Protein AF-A0A936IJ13-F1 (afdb_monomer_lite)

Sequence (288 aa):
MKRAMVALVVVLTLTLYAGAQSSPPPAPPTPAPPPGPTRAAQPPTAVQPSQGGNVSVQPISITPTAPGRPQPAGDDGQLKGEAKLRWILQRLQLTPEQSTQADALIVVYNAELDEAKANQADFLRRVQDKLAEIKAAQQDGNQEKVKQLQAEMQQMTPQVAAENNFFNSLEQTLTADQRAKLPRLREQVLRANDLTVRPAHVLAIVHKLRPTADQLRKLEDVLDTYRKNWLADRPRDASAIEERVEGLVRSVRELLNPEQAAEFDKQIEAVRLDPPAPTPVTGGSDGH

Radius of gyration: 30.33 Å; chains: 1; bounding box: 67×65×95 Å

Foldseek 3Di:
DVVVVVVVVVVVVVVVVVPPDDDDDDDDDDDDDDDDDDDDDDDDDDDDDDDDDDDPDDDDPDDDDDPDDDDDDDDFQFQAQPRLLVQLVVLLPDDPVLVVVLVVLSVVLVVLVVVCVVVVVVLVVVLVVLVVVLVVCVVVVNVVSNVVSVVVNVCSPSRNVSVVVSVVSSCVVHDPVSNVLNVLSVVVSRDRPCPLDDLVLLVVLLVVLVDDPVLVVQLVVLVVVLVVVCVVPVDDHPVVNSVSSVVSLVSSLVSDDPVSSVSSVVSVSVSVSPPPDDDPPPPPPPDD

Secondary structure (DSSP, 8-state):
-HHHHHHHHHHHHHHTTTT-S-PPPPPPPPPPPPPPP-----------------------------S-PPPPPPS-----HHHHHHHHHHHTT--HHHHHHHHHHHHHHHHHHHHHHHTHHHHHHHHHHHHHHHHHHHHTT-HHHHHHHHHHHHHTSHHHHHHHHHHHHHHTTS-HHHHHHHHHHHHHTTSTT--SS-HHHHHHHHHHT---HHHHHHHHHHHHHHHHHHHHH---SHHHHHHHHHHHHHHHHHHS-HHHHHHHHHHHHHHHHSPPPPPP--------

Structure (mmCIF, N/CA/C/O backbone):
data_AF-A0A936IJ13-F1
#
_entry.id   AF-A0A936IJ13-F1
#
loop_
_atom_site.group_PDB
_atom_site.id
_atom_site.type_symbol
_atom_site.label_atom_id
_atom_site.label_alt_id
_atom_site.label_comp_id
_atom_site.label_asym_id
_atom_site.label_entity_id
_atom_site.label_seq_id
_atom_site.pdbx_PDB_ins_code
_atom_site.Cartn_x
_atom_site.Cartn_y
_atom_site.Cartn_z
_atom_site.occupancy
_atom_site.B_iso_or_equiv
_atom_site.auth_seq_id
_atom_site.auth_comp_id
_atom_site.auth_asym_id
_atom_site.auth_atom_id
_atom_site.pdbx_PDB_model_num
ATOM 1 N N . MET A 1 1 ? 7.134 13.949 -33.376 1.00 42.59 1 MET A N 1
ATOM 2 C CA . MET A 1 1 ? 7.670 12.587 -33.620 1.00 42.59 1 MET A CA 1
ATOM 3 C C . MET A 1 1 ? 7.953 11.779 -32.343 1.00 42.59 1 MET A C 1
ATOM 5 O O . MET A 1 1 ? 7.710 10.585 -32.355 1.00 42.59 1 MET A O 1
ATOM 9 N N . LYS A 1 2 ? 8.352 12.389 -31.212 1.00 40.91 2 LYS A N 1
ATOM 10 C CA . LYS A 1 2 ? 8.653 11.682 -29.940 1.00 40.91 2 LYS A CA 1
ATOM 11 C C . LYS A 1 2 ? 7.470 10.951 -29.262 1.00 40.91 2 LYS A C 1
ATOM 13 O O . LYS A 1 2 ? 7.693 9.990 -28.542 1.00 40.91 2 LYS A O 1
ATOM 18 N N . ARG A 1 3 ? 6.214 11.349 -29.514 1.00 33.62 3 ARG A N 1
ATOM 19 C CA . ARG A 1 3 ? 5.018 10.690 -28.937 1.00 33.62 3 ARG A CA 1
ATOM 20 C C . ARG A 1 3 ? 4.578 9.415 -29.672 1.00 33.62 3 ARG A C 1
ATOM 22 O O . ARG A 1 3 ? 3.931 8.573 -29.069 1.00 33.62 3 ARG A O 1
ATOM 29 N N . ALA A 1 4 ? 4.969 9.244 -30.936 1.00 34.78 4 ALA A N 1
ATOM 30 C CA . ALA A 1 4 ? 4.620 8.054 -31.718 1.00 34.78 4 ALA A CA 1
ATOM 31 C C . ALA A 1 4 ? 5.487 6.833 -31.355 1.00 34.78 4 ALA A C 1
ATOM 33 O O . ALA A 1 4 ? 5.061 5.697 -31.520 1.00 34.78 4 ALA A O 1
ATOM 34 N N . MET A 1 5 ? 6.690 7.061 -30.817 1.00 39.00 5 MET A N 1
ATOM 35 C CA . MET A 1 5 ? 7.659 5.996 -30.543 1.00 39.00 5 MET A CA 1
ATOM 36 C C . MET A 1 5 ? 7.443 5.325 -29.174 1.00 39.00 5 MET A C 1
ATOM 38 O O . MET A 1 5 ? 7.664 4.128 -29.039 1.00 39.00 5 MET A O 1
ATOM 42 N N . VAL A 1 6 ? 6.922 6.063 -28.183 1.00 40.78 6 VAL A N 1
ATOM 43 C CA . VAL A 1 6 ? 6.547 5.517 -26.861 1.00 40.78 6 VAL A CA 1
ATOM 44 C C . VAL A 1 6 ? 5.321 4.601 -26.963 1.00 40.78 6 VAL A C 1
ATOM 46 O O . VAL A 1 6 ? 5.283 3.554 -26.325 1.00 40.78 6 VAL A O 1
ATOM 49 N N . ALA A 1 7 ? 4.360 4.938 -27.832 1.00 35.81 7 ALA A N 1
ATOM 50 C CA . ALA A 1 7 ? 3.214 4.075 -28.120 1.00 35.81 7 ALA A CA 1
ATOM 51 C C . ALA A 1 7 ? 3.639 2.748 -28.776 1.00 35.81 7 ALA A C 1
ATOM 53 O O . ALA A 1 7 ? 3.070 1.705 -28.473 1.00 35.81 7 ALA A O 1
ATOM 54 N N . LEU A 1 8 ? 4.681 2.761 -29.615 1.00 32.78 8 LEU A N 1
ATOM 55 C CA . LEU A 1 8 ? 5.165 1.561 -30.299 1.00 32.78 8 LEU A CA 1
ATOM 56 C C . LEU A 1 8 ? 5.817 0.555 -29.333 1.00 32.78 8 LEU A C 1
ATOM 58 O O . LEU A 1 8 ? 5.631 -0.645 -29.495 1.00 32.78 8 LEU A O 1
ATOM 62 N N . VAL A 1 9 ? 6.539 1.026 -28.309 1.00 45.78 9 VAL A N 1
ATOM 63 C CA . VAL A 1 9 ? 7.223 0.149 -27.337 1.00 45.78 9 VAL A CA 1
ATOM 64 C C . VAL A 1 9 ? 6.233 -0.501 -26.368 1.00 45.78 9 VAL A C 1
ATOM 66 O O . VAL A 1 9 ? 6.376 -1.684 -26.083 1.00 45.78 9 VAL A O 1
ATOM 69 N N . VAL A 1 10 ? 5.197 0.225 -25.928 1.00 42.38 10 VAL A N 1
ATOM 70 C CA . VAL A 1 10 ? 4.133 -0.319 -25.059 1.00 42.38 10 VAL A CA 1
ATOM 71 C C . VAL A 1 10 ? 3.239 -1.314 -25.812 1.00 42.38 10 VAL A C 1
ATOM 73 O O . VAL A 1 10 ? 2.843 -2.336 -25.258 1.00 42.38 10 VAL A O 1
ATOM 76 N N . VAL A 1 11 ? 2.961 -1.068 -27.097 1.00 41.53 11 VAL A N 1
ATOM 77 C CA . VAL A 1 11 ? 2.205 -2.012 -27.939 1.00 41.53 11 VAL A CA 1
ATOM 78 C C . VAL A 1 11 ? 3.028 -3.271 -28.242 1.00 41.53 11 VAL A C 1
ATOM 80 O O . VAL A 1 11 ? 2.471 -4.369 -28.271 1.00 41.53 11 VAL A O 1
ATOM 83 N N . LEU A 1 12 ? 4.354 -3.167 -28.392 1.00 37.78 12 LEU A N 1
ATOM 84 C CA . LEU A 1 12 ? 5.206 -4.332 -28.659 1.00 37.78 12 LEU A CA 1
ATOM 85 C C . LEU A 1 12 ? 5.350 -5.254 -27.434 1.00 37.78 12 LEU A C 1
ATOM 87 O O . LEU A 1 12 ? 5.320 -6.473 -27.596 1.00 37.78 12 LEU A O 1
ATOM 91 N N . THR A 1 13 ? 5.424 -4.709 -26.212 1.00 42.03 13 THR A N 1
ATOM 92 C CA . THR A 1 13 ? 5.417 -5.519 -24.978 1.00 42.03 13 THR A CA 1
ATOM 93 C C . THR A 1 13 ? 4.058 -6.153 -24.684 1.00 42.03 13 THR A C 1
ATOM 95 O O . THR A 1 13 ? 4.032 -7.279 -24.193 1.00 42.03 13 THR A O 1
ATOM 98 N N . LEU A 1 14 ? 2.935 -5.515 -25.047 1.00 35.91 14 LEU A N 1
ATOM 99 C CA . LEU A 1 14 ? 1.610 -6.147 -24.938 1.00 35.91 14 LEU A CA 1
ATOM 100 C C . LEU A 1 14 ? 1.390 -7.262 -25.977 1.00 35.91 14 LEU A C 1
ATOM 102 O O . LEU A 1 14 ? 0.765 -8.274 -25.668 1.00 35.91 14 LEU A O 1
ATOM 106 N N . THR A 1 15 ? 1.928 -7.122 -27.192 1.00 40.53 15 THR A N 1
ATOM 107 C CA . THR A 1 15 ? 1.727 -8.124 -28.260 1.00 40.53 15 THR A CA 1
ATOM 108 C C . THR A 1 15 ? 2.520 -9.413 -28.000 1.00 40.53 15 THR A C 1
ATOM 110 O O . THR A 1 15 ? 2.069 -10.501 -28.351 1.00 40.53 15 THR A O 1
ATOM 113 N N . LEU A 1 16 ? 3.661 -9.327 -27.306 1.00 39.50 16 LEU A N 1
ATOM 114 C CA . LEU A 1 16 ? 4.457 -10.497 -26.905 1.00 39.50 16 LEU A CA 1
ATOM 115 C C . LEU A 1 16 ? 3.842 -11.295 -25.739 1.00 39.50 16 LEU A C 1
ATOM 117 O O . LEU A 1 16 ? 4.215 -12.449 -25.542 1.00 39.50 16 LEU A O 1
ATOM 121 N N . TYR A 1 17 ? 2.872 -10.734 -25.008 1.00 38.38 17 TYR A N 1
ATOM 122 C CA . TYR A 1 17 ? 2.163 -11.440 -23.932 1.00 38.38 17 TYR A CA 1
ATOM 123 C C . TYR A 1 17 ? 0.978 -12.286 -24.443 1.00 38.38 17 TYR A C 1
ATOM 125 O O . TYR A 1 17 ? 0.571 -13.242 -23.789 1.00 38.38 17 TYR A O 1
ATOM 133 N N . ALA A 1 18 ? 0.457 -12.001 -25.643 1.00 36.66 18 ALA A N 1
ATOM 134 C CA . ALA A 1 18 ? -0.653 -12.755 -26.238 1.00 36.66 18 ALA A CA 1
ATOM 135 C C . ALA A 1 18 ? -0.221 -14.057 -26.953 1.00 36.66 18 ALA A C 1
ATOM 137 O O . ALA A 1 18 ? -1.068 -14.869 -27.314 1.00 36.66 18 ALA A O 1
ATOM 138 N N . GLY A 1 19 ? 1.083 -14.285 -27.152 1.00 34.72 19 GLY A N 1
ATOM 139 C CA . GLY A 1 19 ? 1.604 -15.438 -27.902 1.00 34.72 19 GLY A CA 1
ATOM 140 C C . GLY A 1 19 ? 1.870 -16.712 -27.090 1.00 34.72 19 GLY A C 1
ATOM 141 O O . GLY A 1 19 ? 2.306 -17.703 -27.669 1.00 34.72 19 GLY A O 1
ATOM 142 N N . ALA A 1 20 ? 1.650 -16.710 -25.770 1.00 37.88 20 ALA A N 1
ATOM 143 C CA . ALA A 1 20 ? 2.098 -17.789 -24.877 1.00 37.88 20 ALA A CA 1
ATOM 144 C C . ALA A 1 20 ? 0.967 -18.533 -24.138 1.00 37.88 20 ALA A C 1
ATOM 146 O O . ALA A 1 20 ? 1.212 -19.131 -23.090 1.00 37.88 20 ALA A O 1
ATOM 147 N N . GLN A 1 21 ? -0.259 -18.543 -24.673 1.00 39.22 21 GLN A N 1
ATOM 148 C CA . GLN A 1 21 ? -1.316 -19.444 -24.198 1.00 39.22 21 GLN A CA 1
ATOM 149 C C . GLN A 1 21 ? -1.746 -20.426 -25.296 1.00 39.22 21 GLN A C 1
ATOM 151 O O . GLN A 1 21 ? -2.407 -20.066 -26.262 1.00 39.22 21 GLN A O 1
ATOM 156 N N . SER A 1 22 ? -1.344 -21.686 -25.090 1.00 43.16 22 SER A N 1
ATOM 157 C CA . SER A 1 22 ? -2.031 -22.918 -25.509 1.00 43.16 22 SER A CA 1
ATOM 158 C C . SER A 1 22 ? -2.551 -22.981 -26.951 1.00 43.16 22 SER A C 1
ATOM 160 O O . SER A 1 22 ? -3.719 -22.713 -27.219 1.00 43.16 22 SER A O 1
ATOM 162 N N . SER A 1 23 ? -1.712 -23.474 -27.866 1.00 39.72 23 SER A N 1
ATOM 163 C CA . SER A 1 23 ? -2.215 -24.114 -29.087 1.00 39.72 23 SER A CA 1
ATOM 164 C C . SER A 1 23 ? -2.875 -25.454 -28.716 1.00 39.72 23 SER A C 1
ATOM 166 O O . SER A 1 23 ? -2.196 -26.297 -28.125 1.00 39.72 23 SER A O 1
ATOM 168 N N . PRO A 1 24 ? -4.164 -25.687 -29.021 1.00 50.53 24 PRO A N 1
ATOM 169 C CA . PRO A 1 24 ? -4.740 -27.027 -28.952 1.00 50.53 24 PRO A CA 1
ATOM 170 C C . PRO A 1 24 ? -4.125 -27.926 -30.045 1.00 50.53 24 PRO A C 1
ATOM 172 O O . PRO A 1 24 ? -3.676 -27.416 -31.076 1.00 50.53 24 PRO A O 1
ATOM 175 N N . PRO A 1 25 ? -4.075 -29.257 -29.844 1.00 52.62 25 PRO A N 1
ATOM 176 C CA . PRO A 1 25 ? -3.523 -30.176 -30.836 1.00 52.62 25 PRO A CA 1
ATOM 177 C C . PRO A 1 25 ? -4.320 -30.127 -32.154 1.00 52.62 25 PRO A C 1
ATOM 179 O O . PRO A 1 25 ? -5.528 -29.871 -32.130 1.00 52.62 25 PRO A O 1
ATOM 182 N N . PRO A 1 26 ? -3.674 -30.381 -33.309 1.00 48.38 26 PRO A N 1
ATOM 183 C CA . PRO A 1 26 ? -4.341 -30.345 -34.604 1.00 48.38 26 PRO A CA 1
ATOM 184 C C . PRO A 1 26 ? -5.423 -31.429 -34.689 1.00 48.38 26 PRO A C 1
ATOM 186 O O . PRO A 1 26 ? -5.189 -32.593 -34.362 1.00 48.38 26 PRO A O 1
ATOM 189 N N . ALA A 1 27 ? -6.614 -31.035 -35.139 1.00 57.81 27 ALA A N 1
ATOM 190 C CA . ALA A 1 27 ? -7.716 -31.951 -35.407 1.00 57.81 27 ALA A CA 1
ATOM 191 C C . ALA A 1 27 ? -7.372 -32.904 -36.574 1.00 57.81 27 ALA A C 1
ATOM 193 O O . ALA A 1 27 ? -6.686 -32.493 -37.515 1.00 57.81 27 ALA A O 1
ATOM 194 N N . PRO A 1 28 ? -7.852 -34.163 -36.553 1.00 58.56 28 PRO A N 1
ATOM 195 C CA . PRO A 1 28 ? -7.680 -35.082 -37.673 1.00 58.56 28 PRO A CA 1
ATOM 196 C C . PRO A 1 28 ? -8.433 -34.587 -38.925 1.00 58.56 28 PRO A C 1
ATOM 198 O O . PRO A 1 28 ? -9.474 -33.933 -38.801 1.00 58.56 28 PRO A O 1
ATOM 201 N N . PRO A 1 29 ? -7.937 -34.898 -40.138 1.00 54.19 29 PRO A N 1
ATOM 202 C CA . PRO A 1 29 ? -8.534 -34.430 -41.383 1.00 54.19 29 PRO A CA 1
ATOM 203 C C . PRO A 1 29 ? -9.943 -35.003 -41.579 1.00 54.19 29 PRO A C 1
ATOM 205 O O . PRO A 1 29 ? -10.176 -36.205 -41.452 1.00 54.19 29 PRO A O 1
ATOM 208 N N . THR A 1 30 ? -10.887 -34.124 -41.904 1.00 57.78 30 THR A N 1
ATOM 209 C CA . THR A 1 30 ? -12.278 -34.468 -42.218 1.00 57.78 30 THR A CA 1
ATOM 210 C C . THR A 1 30 ? -12.361 -35.058 -43.638 1.00 57.78 30 THR A C 1
ATOM 212 O O . THR A 1 30 ? -11.695 -34.541 -44.539 1.00 57.78 30 THR A O 1
ATOM 215 N N . PRO A 1 31 ? -13.156 -36.119 -43.881 1.00 49.03 31 PRO A N 1
ATOM 216 C CA . PRO A 1 31 ? -13.319 -36.684 -45.216 1.00 49.03 31 PRO A CA 1
ATOM 217 C C . PRO A 1 31 ? -14.083 -35.736 -46.150 1.00 49.03 31 PRO A C 1
ATOM 219 O O . PRO A 1 31 ? -14.969 -34.996 -45.724 1.00 49.03 31 PRO A O 1
ATOM 222 N N . ALA A 1 32 ? -13.728 -35.783 -47.436 1.00 54.25 32 ALA A N 1
ATOM 223 C CA . ALA A 1 32 ? -14.302 -34.956 -48.493 1.00 54.25 32 ALA A CA 1
ATOM 224 C C . ALA A 1 32 ? -15.830 -35.145 -48.637 1.00 54.25 32 ALA A C 1
ATOM 226 O O . ALA A 1 32 ? -16.316 -36.276 -48.543 1.00 54.25 32 ALA A O 1
ATOM 227 N N . PRO A 1 33 ? -16.595 -34.071 -48.913 1.00 61.62 33 PRO A N 1
ATOM 228 C CA . PRO A 1 33 ? -18.024 -34.179 -49.181 1.00 61.62 33 PRO A CA 1
ATOM 229 C C . PRO A 1 33 ? -18.304 -34.797 -50.569 1.00 61.62 33 PRO A C 1
ATOM 231 O O . PRO A 1 33 ? -17.532 -34.582 -51.508 1.00 61.62 33 PRO A O 1
ATOM 234 N N . PRO A 1 34 ? -19.413 -35.547 -50.727 1.00 52.91 34 PRO A N 1
ATOM 235 C CA . PRO A 1 34 ? -19.818 -36.139 -52.001 1.00 52.91 34 PRO A CA 1
ATOM 236 C C . PRO A 1 34 ? -20.340 -35.080 -52.996 1.00 52.91 34 PRO A C 1
ATOM 238 O O . PRO A 1 34 ? -20.801 -34.014 -52.580 1.00 52.91 34 PRO A O 1
ATOM 241 N N . PRO A 1 35 ? -20.308 -35.359 -54.314 1.00 43.59 35 PRO A N 1
ATOM 242 C CA . PRO A 1 35 ? -20.720 -34.402 -55.334 1.00 43.59 35 PRO A CA 1
ATOM 243 C C . PRO A 1 35 ? -22.250 -34.289 -55.396 1.00 43.59 35 PRO A C 1
ATOM 245 O O . PRO A 1 35 ? -22.954 -35.273 -55.616 1.00 43.59 35 PRO A O 1
ATOM 248 N N . GLY A 1 36 ? -22.761 -33.069 -55.213 1.00 38.97 36 GLY A N 1
ATOM 249 C CA . GLY A 1 36 ? -24.157 -32.698 -55.464 1.00 38.97 36 GLY A CA 1
ATOM 250 C C . GLY A 1 36 ? -24.345 -32.072 -56.856 1.00 38.97 36 GLY A C 1
ATOM 251 O O . GLY A 1 36 ? -23.386 -31.542 -57.419 1.00 38.97 36 GLY A O 1
ATOM 252 N N . PRO A 1 37 ? -25.556 -32.149 -57.439 1.00 41.72 37 PRO A N 1
ATOM 253 C CA . PRO A 1 37 ? -25.752 -32.108 -58.881 1.00 41.72 37 PRO A CA 1
ATOM 254 C C . PRO A 1 37 ? -25.808 -30.702 -59.486 1.00 41.72 37 PRO A C 1
ATOM 256 O O . PRO A 1 37 ? -26.262 -29.724 -58.895 1.00 41.72 37 PRO A O 1
ATOM 259 N N . THR A 1 38 ? -25.387 -30.679 -60.745 1.00 46.25 38 THR A N 1
ATOM 260 C CA . THR A 1 38 ? -25.469 -29.625 -61.750 1.00 46.25 38 THR A CA 1
ATOM 261 C C . THR A 1 38 ? -26.847 -28.956 -61.805 1.00 46.25 38 THR A C 1
ATOM 263 O O . THR A 1 38 ? -27.859 -29.628 -62.002 1.00 46.25 38 THR A O 1
ATOM 266 N N . ARG A 1 39 ? -26.890 -27.617 -61.762 1.00 34.38 39 ARG A N 1
ATOM 267 C CA . ARG A 1 39 ? -28.019 -26.849 -62.306 1.00 34.38 39 ARG A CA 1
ATOM 268 C C . ARG A 1 39 ? -27.520 -25.767 -63.256 1.00 34.38 39 ARG A C 1
ATOM 270 O O . ARG A 1 39 ? -26.658 -24.962 -62.922 1.00 34.38 39 ARG A O 1
ATOM 277 N N . ALA A 1 40 ? -28.067 -25.829 -64.463 1.00 34.28 40 ALA A N 1
ATOM 278 C CA . ALA A 1 40 ? -27.733 -25.027 -65.622 1.00 34.28 40 ALA A CA 1
ATOM 279 C C . ALA A 1 40 ? -28.299 -23.592 -65.573 1.00 34.28 40 ALA A C 1
ATOM 281 O O . ALA A 1 40 ? -29.398 -23.371 -65.073 1.00 34.28 40 ALA A O 1
ATOM 282 N N . ALA A 1 41 ? -27.500 -22.684 -66.147 1.00 36.38 41 ALA A N 1
ATOM 283 C CA . ALA A 1 41 ? -27.799 -21.577 -67.069 1.00 36.38 41 ALA A CA 1
ATOM 284 C C . ALA A 1 41 ? -29.079 -20.732 -66.909 1.00 36.38 41 ALA A C 1
ATOM 286 O O . ALA A 1 41 ? -30.177 -21.263 -67.042 1.00 36.38 41 ALA A O 1
ATOM 287 N N . GLN A 1 42 ? -28.906 -19.396 -66.842 1.00 40.25 42 GLN A N 1
ATOM 288 C CA . GLN A 1 42 ? -29.372 -18.380 -67.828 1.00 40.25 42 GLN A CA 1
ATOM 289 C C . GLN A 1 42 ? -29.110 -16.921 -67.320 1.00 40.25 42 GLN A C 1
ATOM 291 O O . GLN A 1 42 ? -28.719 -16.782 -66.165 1.00 40.25 42 GLN A O 1
ATOM 296 N N . PRO A 1 43 ? -29.175 -15.844 -68.148 1.00 47.09 43 PRO A N 1
ATOM 297 C CA . PRO A 1 43 ? -28.016 -15.223 -68.813 1.00 47.09 43 PRO A CA 1
ATOM 298 C C . PRO A 1 43 ? -27.934 -13.680 -68.529 1.00 47.09 43 PRO A C 1
ATOM 300 O O . PRO A 1 43 ? -28.604 -13.207 -67.611 1.00 47.09 43 PRO A O 1
ATOM 303 N N . PRO A 1 44 ? -27.087 -12.875 -69.217 1.00 56.59 44 PRO A N 1
ATOM 304 C CA . PRO A 1 44 ? -26.609 -11.582 -68.716 1.00 56.59 44 PRO A CA 1
ATOM 305 C C . PRO A 1 44 ? -27.456 -10.396 -69.199 1.00 56.59 44 PRO A C 1
ATOM 307 O O . PRO A 1 44 ? -28.055 -10.450 -70.274 1.00 56.59 44 PRO A O 1
ATOM 310 N N . THR A 1 45 ? -27.449 -9.270 -68.478 1.00 36.41 45 THR A N 1
ATOM 311 C CA . THR A 1 45 ? -27.895 -7.991 -69.058 1.00 36.41 45 THR A CA 1
ATOM 312 C C . THR A 1 45 ? -27.159 -6.778 -68.478 1.00 36.41 45 THR A C 1
ATOM 314 O O . THR A 1 45 ? -27.177 -6.537 -67.277 1.00 36.41 45 THR A O 1
ATOM 317 N N . ALA A 1 46 ? -26.601 -6.020 -69.427 1.00 35.62 46 ALA A N 1
ATOM 318 C CA . ALA A 1 46 ? -26.342 -4.581 -69.480 1.00 35.62 46 ALA A CA 1
ATOM 319 C C . ALA A 1 46 ? -25.182 -3.939 -68.695 1.00 35.62 46 ALA A C 1
ATOM 321 O O . ALA A 1 46 ? -24.953 -4.129 -67.508 1.00 35.62 46 ALA A O 1
ATOM 322 N N . VAL A 1 47 ? -24.489 -3.102 -69.465 1.00 36.97 47 VAL A N 1
ATOM 323 C CA . VAL A 1 47 ? -23.300 -2.300 -69.197 1.00 36.97 47 VAL A CA 1
ATOM 324 C C . VAL A 1 47 ? -23.704 -0.814 -69.190 1.00 36.97 47 VAL A C 1
ATOM 326 O O . VAL A 1 47 ? -24.553 -0.428 -69.989 1.00 36.97 47 VAL A O 1
ATOM 329 N N . GLN A 1 48 ? -22.977 -0.018 -68.383 1.00 32.09 48 GLN A N 1
ATOM 330 C CA . GLN A 1 48 ? -22.759 1.453 -68.422 1.00 32.09 48 GLN A CA 1
ATOM 331 C C . GLN A 1 48 ? -23.840 2.416 -67.874 1.00 32.09 48 GLN A C 1
ATOM 333 O O . GLN A 1 48 ? -25.011 2.056 -67.845 1.00 32.09 48 GLN A O 1
ATOM 338 N N . PRO A 1 49 ? -23.500 3.701 -67.568 1.00 44.12 49 PRO A N 1
ATOM 339 C CA . PRO A 1 49 ? -22.196 4.332 -67.269 1.00 44.12 49 PRO A CA 1
ATOM 340 C C . PRO A 1 49 ? -22.208 5.274 -66.027 1.00 44.12 49 PRO A C 1
ATOM 342 O O . PRO A 1 49 ? -23.228 5.538 -65.401 1.00 44.12 49 PRO A O 1
ATOM 345 N N . SER A 1 50 ? -21.026 5.809 -65.716 1.00 43.31 50 SER A N 1
ATOM 346 C CA . SER A 1 50 ? -20.673 6.811 -64.699 1.00 43.31 50 SER A CA 1
ATOM 347 C C . SER A 1 50 ? -21.410 8.160 -64.797 1.00 43.31 50 SER A C 1
ATOM 349 O O . SER A 1 50 ? -21.582 8.679 -65.896 1.00 43.31 50 SER A O 1
ATOM 351 N N . GLN A 1 51 ? -21.715 8.769 -63.643 1.00 34.16 51 GLN A N 1
ATOM 352 C CA . GLN A 1 51 ? -21.892 10.210 -63.339 1.00 34.16 51 GLN A CA 1
ATOM 353 C C . GLN A 1 51 ? -22.251 10.280 -61.840 1.00 34.16 51 GLN A C 1
ATOM 355 O O . GLN A 1 51 ? -22.930 9.391 -61.348 1.00 34.16 51 GLN A O 1
ATOM 360 N N . GLY A 1 52 ? -21.843 11.209 -60.987 1.00 29.42 52 GLY A N 1
ATOM 361 C CA . GLY A 1 52 ? -21.342 12.575 -61.078 1.00 29.42 52 GLY A CA 1
ATOM 362 C C . GLY A 1 52 ? -21.709 13.199 -59.715 1.00 29.42 52 GLY A C 1
ATOM 363 O O . GLY A 1 52 ? -22.659 12.754 -59.076 1.00 29.42 52 GLY A O 1
ATOM 364 N N . GLY A 1 53 ? -20.898 14.123 -59.206 1.00 33.56 53 GLY A N 1
ATOM 365 C CA . GLY A 1 53 ? -20.835 14.476 -57.784 1.00 33.56 53 GLY A CA 1
ATOM 366 C C . GLY A 1 53 ? -22.125 14.957 -57.107 1.00 33.56 53 GLY A C 1
ATOM 367 O O . GLY A 1 53 ? -22.966 15.614 -57.710 1.00 33.56 53 GLY A O 1
ATOM 368 N N . ASN A 1 54 ? -22.188 14.743 -55.791 1.00 34.59 54 ASN A N 1
ATOM 369 C CA . ASN A 1 54 ? -22.707 15.768 -54.891 1.00 34.59 54 ASN A CA 1
ATOM 370 C C . ASN A 1 54 ? -22.021 15.662 -53.520 1.00 34.59 54 ASN A C 1
ATOM 372 O O . ASN A 1 54 ? -22.211 14.699 -52.779 1.00 34.59 54 ASN A O 1
ATOM 376 N N . VAL A 1 55 ? -21.169 16.641 -53.217 1.00 34.44 55 VAL A N 1
ATOM 377 C CA . VAL A 1 55 ? -20.512 16.811 -51.919 1.00 34.44 55 VAL A CA 1
ATOM 378 C C . VAL A 1 55 ? -21.429 17.691 -51.076 1.00 34.44 55 VAL A C 1
ATOM 380 O O . VAL A 1 55 ? -21.461 18.905 -51.258 1.00 34.44 55 VAL A O 1
ATOM 383 N N . SER A 1 56 ? -22.178 17.100 -50.147 1.00 35.62 56 SER A N 1
ATOM 384 C CA . SER A 1 56 ? -22.829 17.871 -49.085 1.00 35.62 56 SER A CA 1
ATOM 385 C C . SER A 1 56 ? -21.799 18.191 -48.004 1.00 35.62 56 SER A C 1
ATOM 387 O O . SER A 1 56 ? -21.493 17.371 -47.141 1.00 35.62 56 SER A O 1
ATOM 389 N N . VAL A 1 57 ? -21.252 19.403 -48.075 1.00 35.50 57 VAL A N 1
ATOM 390 C CA . VAL A 1 57 ? -20.473 20.027 -47.004 1.00 35.50 57 VAL A CA 1
ATOM 391 C C . VAL A 1 57 ? -21.441 20.384 -45.873 1.00 35.50 57 VAL A C 1
ATOM 393 O O . VAL A 1 57 ? -22.272 21.275 -46.032 1.00 35.50 57 VAL A O 1
ATOM 396 N N . GLN A 1 58 ? -21.358 19.685 -44.738 1.00 32.69 58 GLN A N 1
ATOM 397 C CA . GLN A 1 58 ? -21.975 20.152 -43.494 1.00 32.69 58 GLN A CA 1
ATOM 398 C C . GLN A 1 58 ? -21.024 21.138 -42.792 1.00 32.69 58 GLN A C 1
ATOM 400 O O . GLN A 1 58 ? -19.815 20.891 -42.758 1.00 32.69 58 GLN A O 1
ATOM 405 N N . PRO A 1 59 ? -21.532 22.261 -42.255 1.00 35.16 59 PRO A N 1
ATOM 406 C CA . PRO A 1 59 ? -20.709 23.294 -41.642 1.00 35.16 59 PRO A CA 1
ATOM 407 C C . PRO A 1 59 ? -20.064 22.806 -40.337 1.00 35.16 59 PRO A C 1
ATOM 409 O O . PRO A 1 59 ? -20.727 22.339 -39.414 1.00 35.16 59 PRO A O 1
ATOM 412 N N . ILE A 1 60 ? -18.745 22.960 -40.269 1.00 32.50 60 ILE A N 1
ATOM 413 C CA . ILE A 1 60 ? -17.920 22.833 -39.066 1.00 32.50 60 ILE A CA 1
ATOM 414 C C . ILE A 1 60 ? -18.286 23.963 -38.098 1.00 32.50 60 ILE A C 1
ATOM 416 O O . ILE A 1 60 ? -17.855 25.104 -38.263 1.00 32.50 60 ILE A O 1
ATOM 420 N N . SER A 1 61 ? -19.065 23.643 -37.067 1.00 28.31 61 SER A N 1
ATOM 421 C CA . SER A 1 61 ? -19.194 24.490 -35.882 1.00 28.31 61 SER A CA 1
ATOM 422 C C . SER A 1 61 ? -17.886 24.441 -35.092 1.00 28.31 61 SER A C 1
ATOM 424 O O . SER A 1 61 ? -17.652 23.550 -34.280 1.00 28.31 61 SER A O 1
ATOM 426 N N . ILE A 1 62 ? -17.010 25.407 -35.355 1.00 32.88 62 ILE A N 1
ATOM 427 C CA . ILE A 1 62 ? -15.866 25.751 -34.509 1.00 32.88 62 ILE A CA 1
ATOM 428 C C . ILE A 1 62 ? -16.379 26.493 -33.271 1.00 32.88 62 ILE A C 1
ATOM 430 O O . ILE A 1 62 ? -16.529 27.711 -33.275 1.00 32.88 62 ILE A O 1
ATOM 434 N N . THR A 1 63 ? -16.654 25.760 -32.195 1.00 29.91 63 THR A N 1
ATOM 435 C CA . THR A 1 63 ? -16.720 26.354 -30.853 1.00 29.91 63 THR A CA 1
ATOM 436 C C . THR A 1 63 ? -15.304 26.505 -30.284 1.00 29.91 63 THR A C 1
ATOM 438 O O . THR A 1 63 ? -14.531 25.545 -30.338 1.00 29.91 63 THR A O 1
ATOM 441 N N . PRO A 1 64 ? -14.940 27.682 -29.742 1.00 33.16 64 PRO A N 1
ATOM 442 C CA . PRO A 1 64 ? -13.603 27.956 -29.231 1.00 33.16 64 PRO A CA 1
ATOM 443 C C . PRO A 1 64 ? -13.288 27.117 -27.986 1.00 33.16 64 PRO A C 1
ATOM 445 O O . PRO A 1 64 ? -14.048 27.072 -27.020 1.00 33.16 64 PRO A O 1
ATOM 448 N N . THR A 1 65 ? -12.134 26.455 -28.033 1.00 29.84 65 THR A N 1
ATOM 449 C CA . THR A 1 65 ? -11.539 25.642 -26.971 1.00 29.84 65 THR A CA 1
ATOM 450 C C . THR A 1 65 ? -11.319 26.470 -25.702 1.00 29.84 65 THR A C 1
ATOM 452 O O . THR A 1 65 ? -10.466 27.355 -25.670 1.00 29.84 65 THR A O 1
ATOM 455 N N . ALA A 1 66 ? -12.062 26.157 -24.640 1.00 30.52 66 ALA A N 1
ATOM 456 C CA . ALA A 1 66 ? -11.773 26.623 -23.287 1.00 30.52 66 ALA A CA 1
ATOM 457 C C . ALA A 1 66 ? -10.493 25.945 -22.741 1.00 30.52 66 ALA A C 1
ATOM 459 O O . ALA A 1 66 ? -10.231 24.782 -23.068 1.00 30.52 66 ALA A O 1
ATOM 460 N N . PRO A 1 67 ? -9.682 26.637 -21.920 1.00 34.41 67 PRO A N 1
ATOM 461 C CA . PRO A 1 67 ? -8.405 26.125 -21.434 1.00 34.41 67 PRO A CA 1
ATOM 462 C C . PRO A 1 67 ? -8.562 24.855 -20.578 1.00 34.41 67 PRO A C 1
ATOM 464 O O . PRO A 1 67 ? -9.272 24.833 -19.577 1.00 34.41 67 PRO A O 1
ATOM 467 N N . GLY A 1 68 ? -7.864 23.809 -21.031 1.00 28.78 68 GLY A N 1
ATOM 468 C CA . GLY A 1 68 ? -7.502 22.543 -20.385 1.00 28.78 68 GLY A CA 1
ATOM 469 C C . GLY A 1 68 ? -8.084 22.218 -19.009 1.00 28.78 68 GLY A C 1
ATOM 470 O O . GLY A 1 68 ? -7.463 22.492 -17.985 1.00 28.78 68 GLY A O 1
ATOM 471 N N . ARG A 1 69 ? -9.189 21.467 -18.995 1.00 28.69 69 ARG A N 1
ATOM 472 C CA . ARG A 1 69 ? -9.502 20.547 -17.892 1.00 28.69 69 ARG A CA 1
ATOM 473 C C . ARG A 1 69 ? -8.472 19.399 -17.930 1.00 28.69 69 ARG A C 1
ATOM 475 O O . ARG A 1 69 ? -8.294 18.824 -19.006 1.00 28.69 69 ARG A O 1
ATOM 482 N N . PRO A 1 70 ? -7.797 19.047 -16.819 1.00 32.78 70 PRO A N 1
ATOM 483 C CA . PRO A 1 70 ? -6.920 17.884 -16.786 1.00 32.78 70 PRO A CA 1
ATOM 484 C C . PRO A 1 70 ? -7.721 16.630 -17.146 1.00 32.78 70 PRO A C 1
ATOM 486 O O . PRO A 1 70 ? -8.807 16.378 -16.623 1.00 32.78 70 PRO A O 1
ATOM 489 N N . GLN A 1 71 ? -7.189 15.890 -18.110 1.00 28.77 71 GLN A N 1
ATOM 490 C CA . GLN A 1 71 ? -7.718 14.620 -18.579 1.00 28.77 71 GLN A CA 1
ATOM 491 C C . GLN A 1 71 ? -7.681 13.613 -17.414 1.00 28.77 71 GLN A C 1
ATOM 493 O O . GLN A 1 71 ? -6.638 13.523 -16.762 1.00 28.77 71 GLN A O 1
ATOM 498 N N . PRO A 1 72 ? -8.776 12.894 -17.099 1.00 36.00 72 PRO A N 1
ATOM 499 C CA . PRO A 1 72 ? -8.755 11.908 -16.025 1.00 36.00 72 PRO A CA 1
ATOM 500 C C . PRO A 1 72 ? -7.711 10.835 -16.351 1.00 36.00 72 PRO A C 1
ATOM 502 O O . PRO A 1 72 ? -7.704 10.273 -17.448 1.00 36.00 72 PRO A O 1
ATOM 505 N N . ALA A 1 73 ? -6.792 10.623 -15.409 1.00 38.19 73 ALA A N 1
ATOM 506 C CA . ALA A 1 73 ? -5.811 9.550 -15.455 1.00 38.19 73 ALA A CA 1
ATOM 507 C C . ALA A 1 73 ? -6.526 8.189 -15.518 1.00 38.19 73 ALA A C 1
ATOM 509 O O . ALA A 1 73 ? -7.626 8.036 -14.994 1.00 38.19 73 ALA A O 1
ATOM 510 N N . GLY A 1 74 ? -5.899 7.250 -16.224 1.00 32.88 74 GLY A N 1
ATOM 511 C CA . GLY A 1 74 ? -6.497 6.017 -16.723 1.00 32.88 74 GLY A CA 1
ATOM 512 C C . GLY A 1 74 ? -7.138 5.083 -15.695 1.00 32.88 74 GLY A C 1
ATOM 513 O O . GLY A 1 74 ? -6.784 5.030 -14.520 1.00 32.88 74 GLY A O 1
ATOM 514 N N . ASP A 1 75 ? -8.072 4.326 -16.254 1.00 37.44 75 ASP A N 1
ATOM 515 C CA . ASP A 1 75 ? -9.019 3.371 -15.687 1.00 37.44 75 ASP A CA 1
ATOM 516 C C . ASP A 1 75 ? -8.380 1.985 -15.451 1.00 37.44 75 ASP A C 1
ATOM 518 O O . ASP A 1 75 ? -8.857 0.971 -15.946 1.00 37.44 75 ASP A O 1
ATOM 522 N N . ASP A 1 76 ? -7.265 1.933 -14.715 1.00 39.00 76 ASP A N 1
ATOM 523 C CA . ASP A 1 76 ? -6.705 0.674 -14.209 1.00 39.00 76 ASP A CA 1
ATOM 524 C C . ASP A 1 76 ? -6.596 0.797 -12.686 1.00 39.00 76 ASP A C 1
ATOM 526 O O . ASP A 1 76 ? -5.666 1.426 -12.182 1.00 39.00 76 ASP A O 1
ATOM 530 N N . GLY A 1 77 ? -7.533 0.212 -11.934 1.00 49.72 77 GLY A N 1
ATOM 531 C CA . GLY A 1 77 ? -7.604 0.245 -10.460 1.00 49.72 77 GLY A CA 1
ATOM 532 C C . GLY A 1 77 ? -6.443 -0.431 -9.707 1.00 49.72 77 GLY A C 1
ATOM 533 O O . GLY A 1 77 ? -6.640 -0.960 -8.616 1.00 49.72 77 GLY A O 1
ATOM 534 N N . GLN A 1 78 ? -5.241 -0.460 -10.283 1.00 58.62 78 GLN A N 1
ATOM 535 C CA . GLN A 1 78 ? -4.021 -0.992 -9.695 1.00 58.62 78 GLN A CA 1
ATOM 536 C C . GLN A 1 78 ? -3.179 0.157 -9.126 1.00 58.62 78 GLN A C 1
ATOM 538 O O . GLN A 1 78 ? -2.752 1.053 -9.859 1.00 58.62 78 GLN A O 1
ATOM 543 N N . LEU A 1 79 ? -2.911 0.115 -7.819 1.00 66.81 79 LEU A N 1
ATOM 544 C CA . LEU A 1 79 ? -2.012 1.063 -7.160 1.00 66.81 79 LEU A CA 1
ATOM 545 C C . LEU A 1 79 ? -0.599 0.934 -7.755 1.00 66.81 79 LEU A C 1
ATOM 547 O O . LEU A 1 79 ? -0.059 -0.167 -7.883 1.00 66.81 79 LEU A O 1
ATOM 551 N N . LYS A 1 80 ? 0.012 2.065 -8.120 1.00 76.06 80 LYS A N 1
ATOM 552 C CA . LYS A 1 80 ? 1.350 2.141 -8.736 1.00 76.06 80 LYS A CA 1
ATOM 553 C C . LYS A 1 80 ? 2.220 3.168 -8.008 1.00 76.06 80 LYS A C 1
ATOM 555 O O . LYS A 1 80 ? 1.702 4.083 -7.369 1.00 76.06 80 LYS A O 1
ATOM 560 N N . GLY A 1 81 ? 3.539 3.025 -8.133 1.00 82.62 81 GLY A N 1
ATOM 561 C CA . GLY A 1 81 ? 4.510 3.994 -7.618 1.00 82.62 81 GLY A CA 1
ATOM 562 C C . GLY A 1 81 ? 4.434 4.197 -6.101 1.00 82.62 81 GLY A C 1
ATOM 563 O O . GLY A 1 81 ? 4.183 3.256 -5.351 1.00 82.62 81 GLY A O 1
ATOM 564 N N . GLU A 1 82 ? 4.587 5.440 -5.646 1.00 84.25 82 GLU A N 1
ATOM 565 C CA . GLU A 1 82 ? 4.507 5.801 -4.223 1.00 84.25 82 GLU A CA 1
ATOM 566 C C . GLU A 1 82 ? 3.183 5.372 -3.564 1.00 84.25 82 GLU A C 1
ATOM 568 O O . GLU A 1 82 ? 3.195 4.894 -2.431 1.00 84.25 82 GLU A O 1
ATOM 573 N N . ALA A 1 83 ? 2.048 5.470 -4.269 1.00 78.25 83 ALA A N 1
ATOM 574 C CA . ALA A 1 83 ? 0.745 5.082 -3.722 1.00 78.25 83 ALA A CA 1
ATOM 575 C C . ALA A 1 83 ? 0.704 3.593 -3.338 1.00 78.25 83 ALA A C 1
ATOM 577 O O . ALA A 1 83 ? 0.176 3.229 -2.288 1.00 78.25 83 ALA A O 1
ATOM 578 N N . LYS A 1 84 ? 1.333 2.736 -4.154 1.00 83.44 84 LYS A N 1
ATOM 579 C CA . LYS A 1 84 ? 1.528 1.313 -3.845 1.00 83.44 84 LYS A CA 1
ATOM 580 C C . LYS A 1 84 ? 2.385 1.128 -2.592 1.00 83.44 84 LYS A C 1
ATOM 582 O O . LYS A 1 84 ? 2.036 0.317 -1.738 1.00 83.44 84 LYS A O 1
ATOM 587 N N . LEU A 1 85 ? 3.497 1.858 -2.479 1.00 88.00 85 LEU A N 1
ATOM 588 C CA . LEU A 1 85 ? 4.397 1.748 -1.328 1.00 88.00 85 LEU A CA 1
ATOM 589 C C . LEU A 1 85 ? 3.688 2.164 -0.038 1.00 88.00 85 LEU A C 1
ATOM 591 O O . LEU A 1 85 ? 3.662 1.388 0.913 1.00 88.00 85 LEU A O 1
ATOM 595 N N . ARG A 1 86 ? 3.035 3.332 -0.027 1.00 84.81 86 ARG A N 1
ATOM 596 C CA . ARG A 1 86 ? 2.286 3.830 1.137 1.00 84.81 86 ARG A CA 1
ATOM 597 C C . ARG A 1 86 ? 1.192 2.867 1.583 1.00 84.81 86 ARG A C 1
ATOM 599 O O . ARG A 1 86 ? 1.064 2.615 2.778 1.00 84.81 86 ARG A O 1
ATOM 606 N N . TRP A 1 87 ? 0.471 2.273 0.635 1.00 83.94 87 TRP A N 1
ATOM 607 C CA . TRP A 1 87 ? -0.541 1.261 0.935 1.00 83.94 87 TRP A CA 1
ATOM 608 C C . TRP A 1 87 ? 0.052 0.031 1.642 1.00 83.94 87 TRP A C 1
ATOM 610 O O . TRP A 1 87 ? -0.502 -0.448 2.631 1.00 83.94 87 TRP A O 1
ATOM 620 N N . ILE A 1 88 ? 1.217 -0.455 1.191 1.00 86.00 88 ILE A N 1
ATOM 621 C CA . ILE A 1 88 ? 1.908 -1.578 1.844 1.00 86.00 88 ILE A CA 1
ATOM 622 C C . ILE A 1 88 ? 2.358 -1.183 3.258 1.00 86.00 88 ILE A C 1
ATOM 624 O O . ILE A 1 88 ? 2.136 -1.942 4.201 1.00 86.00 88 ILE A O 1
ATOM 628 N N . LEU A 1 89 ? 2.957 0.002 3.424 1.00 86.12 89 LEU A N 1
ATOM 629 C CA . LEU A 1 89 ? 3.448 0.482 4.722 1.00 86.12 89 LEU A CA 1
ATOM 630 C C . LEU A 1 89 ? 2.328 0.609 5.759 1.00 86.12 89 LEU A C 1
ATOM 632 O O . LEU A 1 89 ? 2.501 0.178 6.898 1.00 86.12 89 LEU A O 1
ATOM 636 N N . GLN A 1 90 ? 1.165 1.129 5.359 1.00 81.00 90 GLN A N 1
ATOM 637 C CA . GLN A 1 90 ? 0.002 1.265 6.239 1.00 81.00 90 GLN A CA 1
ATOM 638 C C . GLN A 1 90 ? -0.430 -0.085 6.837 1.00 81.00 90 GLN A C 1
ATOM 640 O O . GLN A 1 90 ? -0.836 -0.156 7.995 1.00 81.00 90 GLN A O 1
ATOM 645 N N . ARG A 1 91 ? -0.292 -1.174 6.074 1.00 82.06 91 ARG A N 1
ATOM 646 C CA . ARG A 1 91 ? -0.694 -2.531 6.482 1.00 82.06 91 ARG A CA 1
ATOM 647 C C . ARG A 1 91 ? 0.387 -3.313 7.218 1.00 82.06 91 ARG A C 1
ATOM 649 O O . ARG A 1 91 ? 0.089 -4.324 7.850 1.00 82.06 91 ARG A O 1
ATOM 656 N N . LEU A 1 92 ? 1.633 -2.847 7.176 1.00 84.38 92 LEU A N 1
ATOM 657 C CA . LEU A 1 92 ? 2.713 -3.408 7.988 1.00 84.38 92 LEU A CA 1
ATOM 658 C C . LEU A 1 92 ? 2.626 -2.986 9.459 1.00 84.38 92 LEU A C 1
ATOM 660 O O . LEU A 1 92 ? 3.356 -3.551 10.272 1.00 84.38 92 LEU A O 1
ATOM 664 N N . GLN A 1 93 ? 1.726 -2.054 9.806 1.00 80.56 93 GLN A N 1
ATOM 665 C CA . GLN A 1 93 ? 1.547 -1.541 11.169 1.00 80.56 93 GLN A CA 1
ATOM 666 C C . GLN A 1 93 ? 2.888 -1.093 11.763 1.00 80.56 93 GLN A C 1
ATOM 668 O O . GLN A 1 93 ? 3.377 -1.634 12.756 1.00 80.56 93 GLN A O 1
ATOM 673 N N . LEU A 1 94 ? 3.536 -0.159 11.073 1.00 85.44 94 LEU A N 1
ATOM 674 C CA . LEU A 1 94 ? 4.845 0.348 11.463 1.00 85.44 94 LEU A CA 1
ATOM 675 C C . LEU A 1 94 ? 4.763 1.118 12.786 1.00 85.44 94 LEU A C 1
ATOM 677 O O . LEU A 1 94 ? 3.784 1.819 13.049 1.00 85.44 94 LEU A O 1
ATOM 681 N N . THR A 1 95 ? 5.814 1.032 13.603 1.00 85.31 95 THR A N 1
ATOM 682 C CA . THR A 1 95 ? 5.988 1.948 14.739 1.00 85.31 95 THR A CA 1
ATOM 683 C C . THR A 1 95 ? 6.211 3.383 14.234 1.00 85.31 95 THR A C 1
ATOM 685 O O . THR A 1 95 ? 6.586 3.573 13.074 1.00 85.31 95 THR A O 1
ATOM 688 N N . PRO A 1 96 ? 6.040 4.423 15.072 1.00 85.88 96 PRO A N 1
ATOM 689 C CA . PRO A 1 96 ? 6.306 5.807 14.659 1.00 85.88 96 PRO A CA 1
ATOM 690 C C . PRO A 1 96 ? 7.731 6.020 14.113 1.00 85.88 96 PRO A C 1
ATOM 692 O O . PRO A 1 96 ? 7.941 6.744 13.137 1.00 85.88 96 PRO A O 1
ATOM 695 N N . GLU A 1 97 ? 8.709 5.336 14.704 1.00 88.12 97 GLU A N 1
ATOM 696 C CA . GLU A 1 97 ? 10.111 5.360 14.275 1.00 88.12 97 GLU A CA 1
ATOM 697 C C . GLU A 1 97 ? 10.285 4.694 12.902 1.00 88.12 97 GLU A C 1
ATOM 699 O O . GLU A 1 97 ? 10.899 5.274 12.006 1.00 88.12 97 GLU A O 1
ATOM 704 N N . GLN A 1 98 ? 9.681 3.518 12.702 1.00 88.81 98 GLN A N 1
ATOM 705 C CA . GLN A 1 98 ? 9.690 2.813 11.416 1.00 88.81 98 GLN A CA 1
ATOM 706 C C . GLN A 1 98 ? 8.955 3.599 10.324 1.00 88.81 98 GLN A C 1
ATOM 708 O O . GLN A 1 98 ? 9.408 3.619 9.184 1.00 88.81 98 GLN A O 1
ATOM 713 N N . SER A 1 99 ? 7.852 4.274 10.661 1.00 87.94 99 SER A N 1
ATOM 714 C CA . SER A 1 99 ? 7.115 5.129 9.725 1.00 87.94 99 SER A CA 1
ATOM 715 C C . SER A 1 99 ? 7.984 6.289 9.246 1.00 87.94 99 SER A C 1
ATOM 717 O O . SER A 1 99 ? 8.061 6.539 8.049 1.00 87.94 99 SER A O 1
ATOM 719 N N . THR A 1 100 ? 8.704 6.941 10.163 1.00 90.12 100 THR A N 1
ATOM 720 C CA . THR A 1 100 ? 9.623 8.040 9.824 1.00 90.12 100 THR A CA 1
ATOM 721 C C . THR A 1 100 ? 10.741 7.560 8.894 1.00 90.12 100 THR A C 1
ATOM 723 O O . THR A 1 100 ? 11.078 8.225 7.915 1.00 90.12 100 THR A O 1
ATOM 726 N N . GLN A 1 101 ? 11.300 6.377 9.165 1.00 90.56 101 GLN A N 1
ATOM 727 C CA . GLN A 1 101 ? 12.305 5.761 8.296 1.00 90.56 101 GLN A CA 1
ATOM 728 C C . GLN A 1 101 ? 11.722 5.396 6.926 1.00 90.56 101 GLN A C 1
ATOM 730 O O . GLN A 1 101 ? 12.361 5.635 5.905 1.00 90.56 101 GLN A O 1
ATOM 735 N N . ALA A 1 102 ? 10.502 4.865 6.881 1.00 90.50 102 ALA A N 1
ATOM 736 C CA . ALA A 1 102 ? 9.836 4.521 5.634 1.00 90.50 102 ALA A CA 1
ATOM 737 C C . ALA A 1 102 ? 9.514 5.758 4.780 1.00 90.50 102 ALA A C 1
ATOM 739 O O . ALA A 1 102 ? 9.699 5.714 3.565 1.00 90.50 102 ALA A O 1
ATOM 740 N N . ASP A 1 103 ? 9.113 6.876 5.391 1.00 90.81 103 ASP A N 1
ATOM 741 C CA . ASP A 1 103 ? 8.926 8.147 4.683 1.00 90.81 103 ASP A CA 1
ATOM 742 C C . ASP A 1 103 ? 10.249 8.663 4.095 1.00 90.81 103 ASP A C 1
ATOM 744 O O . ASP A 1 103 ? 10.282 9.109 2.947 1.00 90.81 103 ASP A O 1
ATOM 748 N N . ALA A 1 104 ? 11.366 8.527 4.820 1.00 92.44 104 ALA A N 1
ATOM 749 C CA . ALA A 1 104 ? 12.688 8.845 4.277 1.00 92.44 104 ALA A CA 1
ATOM 750 C C . ALA A 1 104 ? 13.057 7.940 3.084 1.00 92.44 104 ALA A C 1
ATOM 752 O O . ALA A 1 104 ? 13.589 8.422 2.083 1.00 92.44 104 ALA A O 1
ATOM 753 N N . LEU A 1 105 ? 12.720 6.647 3.140 1.00 93.25 105 LEU A N 1
ATOM 754 C CA . LEU A 1 105 ? 12.918 5.721 2.020 1.00 93.25 105 LEU A CA 1
ATOM 755 C C . LEU A 1 105 ? 12.035 6.062 0.808 1.00 93.25 105 LEU A C 1
ATOM 757 O O . LEU A 1 105 ? 12.478 5.876 -0.323 1.00 93.25 105 LEU A O 1
ATOM 761 N N . ILE A 1 106 ? 10.824 6.598 1.008 1.00 91.94 106 ILE A N 1
ATOM 762 C CA . ILE A 1 106 ? 9.975 7.096 -0.091 1.00 91.94 106 ILE A CA 1
ATOM 763 C C . ILE A 1 106 ? 10.642 8.284 -0.797 1.00 91.94 106 ILE A C 1
ATOM 765 O O . ILE A 1 106 ? 10.597 8.375 -2.025 1.00 91.94 106 ILE A O 1
ATOM 769 N N . VAL A 1 107 ? 11.295 9.179 -0.051 1.00 93.75 107 VAL A N 1
ATOM 770 C CA . VAL A 1 107 ? 12.049 10.294 -0.647 1.00 93.75 107 VAL A CA 1
ATOM 771 C C . VAL A 1 107 ? 13.190 9.769 -1.521 1.00 93.75 107 VAL A C 1
ATOM 773 O O . VAL A 1 107 ? 13.340 10.227 -2.653 1.00 93.75 107 VAL A O 1
ATOM 776 N N . VAL A 1 108 ? 13.948 8.776 -1.039 1.00 93.25 108 VAL A N 1
ATOM 777 C CA . VAL A 1 108 ? 15.015 8.125 -1.823 1.00 93.25 108 VAL A CA 1
ATOM 778 C C . VAL A 1 108 ? 14.444 7.454 -3.071 1.00 93.25 108 VAL A C 1
ATOM 780 O O . VAL A 1 108 ? 14.947 7.686 -4.165 1.00 93.25 108 VAL A O 1
ATOM 783 N N . TYR A 1 109 ? 13.355 6.697 -2.934 1.00 93.44 109 TYR A N 1
ATOM 784 C CA . TYR A 1 109 ? 12.658 6.059 -4.052 1.00 93.44 109 TYR A CA 1
ATOM 785 C C . TYR A 1 109 ? 12.268 7.065 -5.146 1.00 93.44 109 TYR A C 1
ATOM 787 O O . TYR A 1 109 ? 12.540 6.851 -6.327 1.00 93.44 109 TYR A O 1
ATOM 795 N N . ASN A 1 110 ? 11.657 8.189 -4.764 1.00 91.12 110 ASN A N 1
ATOM 796 C CA . ASN A 1 110 ? 11.263 9.224 -5.716 1.00 91.12 110 ASN A CA 1
ATOM 797 C C . ASN A 1 110 ? 12.483 9.882 -6.379 1.00 91.12 110 ASN A C 1
ATOM 799 O O . ASN A 1 110 ? 12.463 10.117 -7.589 1.00 91.12 110 ASN A O 1
ATOM 803 N N . ALA A 1 111 ? 13.561 10.111 -5.623 1.00 91.94 111 ALA A N 1
ATOM 804 C CA . ALA A 1 111 ? 14.813 10.633 -6.163 1.00 91.94 111 ALA A CA 1
ATOM 805 C C . ALA A 1 111 ? 15.460 9.669 -7.175 1.00 91.94 111 ALA A C 1
ATOM 807 O O . ALA A 1 111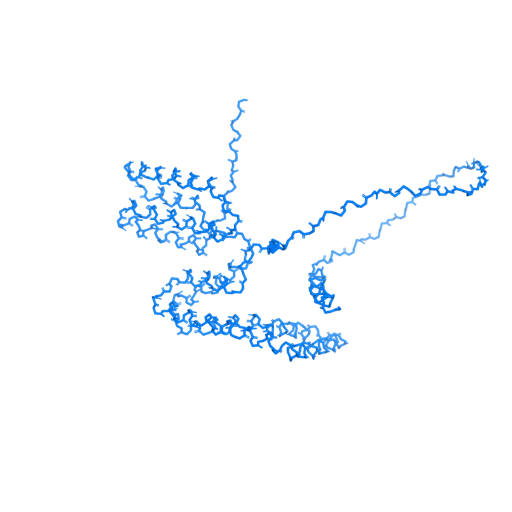 ? 15.867 10.111 -8.247 1.00 91.94 111 ALA A O 1
ATOM 808 N N . GLU A 1 112 ? 15.484 8.360 -6.897 1.00 90.69 112 GLU A N 1
ATOM 809 C CA . GLU A 1 112 ? 15.979 7.334 -7.830 1.00 90.69 112 GLU A CA 1
ATOM 810 C C . GLU A 1 112 ? 15.171 7.322 -9.137 1.00 90.69 112 GLU A C 1
ATOM 812 O O . GLU A 1 112 ? 15.733 7.210 -10.230 1.00 90.69 112 GLU A O 1
ATOM 817 N N . LEU A 1 113 ? 13.844 7.471 -9.052 1.00 90.31 113 LEU A N 1
ATOM 818 C CA . LEU A 1 113 ? 12.997 7.557 -10.241 1.00 90.31 113 LEU A CA 1
ATOM 819 C C . LEU A 1 113 ? 13.264 8.819 -11.057 1.00 90.31 113 LEU A C 1
ATOM 821 O O . LEU A 1 113 ? 13.253 8.761 -12.289 1.00 90.31 113 LEU A O 1
ATOM 825 N N . ASP A 1 114 ? 13.469 9.956 -10.402 1.00 89.62 114 ASP A N 1
ATOM 826 C CA . ASP A 1 114 ? 13.747 11.214 -11.087 1.00 89.62 114 ASP A CA 1
ATOM 827 C C . ASP A 1 114 ? 15.145 11.222 -11.714 1.00 89.62 114 ASP A C 1
ATOM 829 O O . ASP A 1 114 ? 15.296 11.647 -12.863 1.00 89.62 114 ASP A O 1
ATOM 833 N N . GLU A 1 115 ? 16.140 10.643 -11.042 1.00 89.81 115 GLU A N 1
ATOM 834 C CA . GLU A 1 115 ? 17.467 10.412 -11.611 1.00 89.81 115 GLU A CA 1
ATOM 835 C C . GLU A 1 115 ? 17.399 9.474 -12.823 1.00 89.81 115 GLU A C 1
ATOM 837 O O . GLU A 1 115 ? 17.969 9.763 -13.877 1.00 89.81 115 GLU A O 1
ATOM 842 N N . ALA A 1 116 ? 16.645 8.378 -12.735 1.00 86.62 116 ALA A N 1
ATOM 843 C CA . ALA A 1 116 ? 16.488 7.459 -13.856 1.00 86.62 116 ALA A CA 1
ATOM 844 C C . ALA A 1 116 ? 15.756 8.094 -15.051 1.00 86.62 116 ALA A C 1
ATOM 846 O O . ALA A 1 116 ? 16.067 7.779 -16.204 1.00 86.62 116 ALA A O 1
ATOM 847 N N . LYS A 1 117 ? 14.808 9.010 -14.804 1.00 86.12 117 LYS A N 1
ATOM 848 C CA . LYS A 1 117 ? 14.185 9.822 -15.863 1.00 86.12 117 LYS A CA 1
ATOM 849 C C . LYS A 1 117 ? 15.190 10.789 -16.486 1.00 86.12 117 LYS A C 1
ATOM 851 O O . LYS A 1 117 ? 15.196 10.932 -17.707 1.00 86.12 117 LYS A O 1
ATOM 856 N N . ALA A 1 118 ? 16.037 11.432 -15.683 1.00 88.25 118 ALA A N 1
ATOM 857 C CA . ALA A 1 118 ? 17.090 12.313 -16.184 1.00 88.25 118 ALA A CA 1
ATOM 858 C C . ALA A 1 118 ? 18.111 11.539 -17.041 1.00 88.25 118 ALA A C 1
ATOM 860 O O . ALA A 1 118 ? 18.506 12.003 -18.110 1.00 88.25 118 ALA A O 1
ATOM 861 N N . ASN A 1 119 ? 18.435 10.309 -16.636 1.00 88.88 119 ASN A N 1
ATOM 862 C CA . ASN A 1 119 ? 19.375 9.408 -17.307 1.00 88.88 119 ASN A CA 1
ATOM 863 C C . ASN A 1 119 ? 18.688 8.416 -18.267 1.00 88.88 119 ASN A C 1
ATOM 865 O O . ASN A 1 119 ? 19.196 7.323 -18.540 1.00 88.88 119 ASN A O 1
ATOM 869 N N . GLN A 1 120 ? 17.530 8.790 -18.823 1.00 84.75 120 GLN A N 1
ATOM 870 C CA . GLN A 1 120 ? 16.735 7.910 -19.685 1.00 84.75 120 GLN A CA 1
ATOM 871 C C . GLN A 1 120 ? 17.509 7.428 -20.925 1.00 84.75 120 GLN A C 1
ATOM 873 O O . GLN A 1 120 ? 17.279 6.314 -21.396 1.00 84.75 120 GLN A O 1
ATOM 878 N N . ALA A 1 121 ? 18.441 8.230 -21.447 1.00 86.62 121 ALA A N 1
ATOM 879 C CA . ALA A 1 121 ? 19.264 7.853 -22.597 1.00 86.62 121 ALA A CA 1
ATOM 880 C C . ALA A 1 121 ? 20.145 6.622 -22.312 1.00 86.62 121 ALA A C 1
ATOM 882 O O . ALA A 1 121 ? 20.180 5.691 -23.119 1.00 86.62 121 ALA A O 1
ATOM 883 N N . ASP A 1 122 ? 20.784 6.570 -21.142 1.00 87.12 122 ASP A N 1
ATOM 884 C CA . ASP A 1 122 ? 21.625 5.439 -20.737 1.00 87.12 122 ASP A CA 1
ATOM 885 C C . ASP A 1 122 ? 20.801 4.188 -20.438 1.00 87.12 122 ASP A C 1
ATOM 887 O O . ASP A 1 122 ? 21.247 3.065 -20.686 1.00 87.12 122 ASP A O 1
ATOM 891 N N . PHE A 1 123 ? 19.585 4.359 -19.913 1.00 84.31 123 PHE A N 1
ATOM 892 C CA . PHE A 1 123 ? 18.639 3.256 -19.772 1.00 84.31 123 PHE A CA 1
ATOM 893 C C . PHE A 1 123 ? 18.266 2.671 -21.142 1.00 84.31 123 PHE A C 1
ATOM 895 O O . PHE A 1 123 ? 18.373 1.463 -21.342 1.00 84.31 123 PHE A O 1
ATOM 902 N N . LEU A 1 124 ? 17.903 3.517 -22.113 1.00 86.62 124 LEU A N 1
ATOM 903 C CA . LEU A 1 124 ? 17.548 3.066 -23.461 1.00 86.62 124 LEU A CA 1
ATOM 904 C C . LEU A 1 124 ? 18.707 2.352 -24.161 1.00 86.62 124 LEU A C 1
ATOM 906 O O . LEU A 1 124 ? 18.468 1.351 -24.834 1.00 86.62 124 LEU A O 1
ATOM 910 N N . ARG A 1 125 ? 19.949 2.818 -23.976 1.00 90.25 125 ARG A N 1
ATOM 911 C CA . ARG A 1 125 ? 21.132 2.140 -24.523 1.00 90.25 125 ARG A CA 1
ATOM 912 C C . ARG A 1 125 ? 21.275 0.728 -23.955 1.00 90.25 125 ARG A C 1
ATOM 914 O O . ARG A 1 125 ? 21.349 -0.231 -24.712 1.00 90.25 125 ARG A O 1
ATOM 921 N N . ARG A 1 126 ? 21.197 0.591 -22.629 1.00 86.94 126 ARG A N 1
ATOM 922 C CA . ARG A 1 126 ? 21.271 -0.711 -21.948 1.00 86.94 126 ARG A CA 1
ATOM 923 C C . ARG A 1 126 ? 20.147 -1.668 -22.367 1.00 86.94 126 ARG A C 1
ATOM 925 O O . ARG A 1 126 ? 20.381 -2.866 -22.504 1.00 86.94 126 ARG A O 1
ATOM 932 N N . VAL A 1 127 ? 18.938 -1.154 -22.603 1.00 87.38 127 VAL A N 1
ATOM 933 C CA . VAL A 1 127 ? 17.815 -1.955 -23.126 1.00 87.38 127 VAL A CA 1
ATOM 934 C C . VAL A 1 127 ? 18.085 -2.428 -24.557 1.00 87.38 127 VAL A C 1
ATOM 936 O O . VAL A 1 127 ? 17.805 -3.581 -24.874 1.00 87.38 127 VAL A O 1
ATOM 939 N N . GLN A 1 128 ? 18.642 -1.574 -25.421 1.00 89.38 128 GLN A N 1
ATOM 940 C CA . GLN A 1 128 ? 19.006 -1.960 -26.789 1.00 89.38 128 GLN A CA 1
ATOM 941 C C . GLN A 1 128 ? 20.078 -3.054 -26.808 1.00 89.38 128 GLN A C 1
ATOM 943 O O . GLN A 1 128 ? 19.919 -4.030 -27.543 1.00 89.38 128 GLN A O 1
ATOM 948 N N . ASP A 1 129 ? 21.103 -2.935 -25.960 1.00 91.81 129 ASP A N 1
ATOM 949 C CA . ASP A 1 129 ? 22.154 -3.947 -25.813 1.00 91.81 129 ASP A CA 1
ATOM 950 C C . ASP A 1 129 ? 21.546 -5.306 -25.408 1.00 91.81 129 ASP A C 1
ATOM 952 O O . ASP A 1 129 ? 21.771 -6.324 -26.068 1.00 91.81 129 ASP A O 1
ATOM 956 N N . LYS A 1 130 ? 20.650 -5.317 -24.409 1.00 90.12 130 LYS A N 1
ATOM 957 C CA . LYS A 1 130 ? 19.955 -6.540 -23.971 1.00 90.12 130 LYS A CA 1
ATOM 958 C C . LYS A 1 130 ? 19.011 -7.123 -25.021 1.00 90.12 130 LYS A C 1
ATOM 960 O O . LYS A 1 130 ? 18.896 -8.343 -25.131 1.00 90.12 130 LYS A O 1
ATOM 965 N N . LEU A 1 131 ? 18.348 -6.291 -25.824 1.00 90.88 131 LEU A N 1
ATOM 966 C CA . LEU A 1 131 ? 17.523 -6.769 -26.938 1.00 90.88 131 LEU A CA 1
ATOM 967 C C . LEU A 1 131 ? 18.366 -7.429 -28.037 1.00 90.88 131 LEU A C 1
ATOM 969 O O . LEU A 1 131 ? 17.927 -8.420 -28.624 1.00 90.88 131 LEU A O 1
ATOM 973 N N . ALA A 1 132 ? 19.573 -6.922 -28.296 1.00 93.56 132 ALA A N 1
ATOM 974 C CA . ALA A 1 132 ? 20.507 -7.559 -29.218 1.00 93.56 132 ALA A CA 1
ATOM 975 C C . ALA A 1 132 ? 20.974 -8.928 -28.691 1.00 93.56 132 ALA A C 1
ATOM 977 O O . ALA A 1 132 ? 20.963 -9.900 -29.449 1.00 93.56 132 ALA A O 1
ATOM 978 N N . GLU A 1 133 ? 21.285 -9.038 -27.393 1.00 92.19 133 GLU A N 1
ATOM 979 C CA . GLU A 1 133 ? 21.618 -10.316 -26.742 1.00 92.19 133 GLU A CA 1
ATOM 980 C C . GLU A 1 133 ? 20.468 -11.333 -26.833 1.00 92.19 133 GLU A C 1
ATOM 982 O O . GLU A 1 133 ? 20.702 -12.506 -27.128 1.00 92.19 133 GLU A O 1
ATOM 987 N N . ILE A 1 134 ? 19.219 -10.893 -26.629 1.00 91.69 134 ILE A N 1
ATOM 988 C CA . ILE A 1 134 ? 18.032 -11.751 -26.771 1.00 91.69 134 ILE A CA 1
ATOM 989 C C . ILE A 1 134 ? 17.899 -12.246 -28.205 1.00 91.69 134 ILE A C 1
ATOM 991 O O . ILE A 1 134 ? 17.663 -13.432 -28.421 1.00 91.69 134 ILE A O 1
ATOM 995 N N . LYS A 1 135 ? 18.062 -11.359 -29.191 1.00 91.62 135 LYS A N 1
ATOM 996 C CA . LYS A 1 135 ? 17.958 -11.730 -30.603 1.00 91.62 135 LYS A CA 1
ATOM 997 C C . LYS A 1 135 ? 19.035 -12.744 -30.998 1.00 91.62 135 LYS A C 1
ATOM 999 O O . LYS A 1 135 ? 18.721 -13.695 -31.706 1.00 91.62 135 LYS A O 1
ATOM 1004 N N . ALA A 1 136 ? 20.265 -12.578 -30.510 1.00 93.69 136 ALA A N 1
ATOM 1005 C CA . ALA A 1 136 ? 21.336 -13.551 -30.712 1.00 93.69 136 ALA A CA 1
ATOM 1006 C C . ALA A 1 136 ? 20.989 -14.906 -30.067 1.00 93.69 136 ALA A C 1
ATOM 1008 O O . ALA A 1 136 ? 21.019 -15.933 -30.735 1.00 93.69 136 ALA A O 1
ATOM 1009 N N . ALA A 1 137 ? 20.533 -14.909 -28.809 1.00 93.00 137 ALA A N 1
ATOM 1010 C CA . ALA A 1 137 ? 20.123 -16.135 -28.121 1.00 93.00 137 ALA A CA 1
ATOM 1011 C C . ALA A 1 137 ? 18.930 -16.843 -28.799 1.00 93.00 137 ALA A C 1
ATOM 1013 O O . ALA A 1 137 ? 18.866 -18.071 -28.797 1.00 93.00 137 ALA A O 1
ATOM 1014 N N . GLN A 1 138 ? 18.003 -16.091 -29.405 1.00 92.25 138 GLN A N 1
ATOM 1015 C CA . GLN A 1 138 ? 16.907 -16.640 -30.212 1.00 92.25 138 GLN A CA 1
ATOM 1016 C C . GLN A 1 138 ? 17.413 -17.300 -31.498 1.00 92.25 138 GLN A C 1
ATOM 1018 O O . GLN A 1 138 ? 16.920 -18.367 -31.859 1.00 92.25 138 GLN A O 1
ATOM 1023 N N . GLN A 1 139 ? 18.386 -16.685 -32.177 1.00 94.12 139 GLN A N 1
ATOM 1024 C CA . GLN A 1 139 ? 19.014 -17.247 -33.379 1.00 94.12 139 GLN A CA 1
ATOM 1025 C C . GLN A 1 139 ? 19.792 -18.531 -33.069 1.00 94.12 139 GLN A C 1
ATOM 1027 O O . GLN A 1 139 ? 19.745 -19.470 -33.858 1.00 94.12 139 GLN A O 1
ATOM 1032 N N . ASP A 1 140 ? 20.407 -18.601 -31.888 1.00 92.88 140 ASP A N 1
ATOM 1033 C CA . ASP A 1 140 ? 21.106 -19.787 -31.382 1.00 92.88 140 ASP A CA 1
ATOM 1034 C C . ASP A 1 140 ? 20.153 -20.862 -30.816 1.00 92.88 140 ASP A C 1
ATOM 1036 O O . ASP A 1 140 ? 20.599 -21.901 -30.330 1.00 92.88 140 ASP A O 1
ATOM 1040 N N . GLY A 1 141 ? 18.833 -20.624 -30.820 1.00 92.38 141 GLY A N 1
ATOM 1041 C CA . GLY A 1 141 ? 17.831 -21.545 -30.269 1.00 92.38 141 GLY A CA 1
ATOM 1042 C C . GLY A 1 141 ? 17.874 -21.703 -28.742 1.00 92.38 141 GLY A C 1
ATOM 1043 O O . GLY A 1 141 ? 17.210 -22.585 -28.196 1.00 92.38 141 GLY A O 1
ATOM 1044 N N . ASN A 1 142 ? 18.618 -20.854 -28.028 1.00 93.56 142 ASN A N 1
ATOM 1045 C CA . ASN A 1 142 ? 18.822 -20.951 -26.585 1.00 93.56 142 ASN A CA 1
ATOM 1046 C C . ASN A 1 142 ? 17.681 -20.275 -25.803 1.00 93.56 142 ASN A C 1
ATOM 1048 O O . ASN A 1 142 ? 17.785 -19.134 -25.345 1.00 93.56 142 ASN A O 1
ATOM 1052 N N . GLN A 1 143 ? 16.576 -21.004 -25.645 1.00 92.12 143 GLN A N 1
ATOM 1053 C CA . GLN A 1 143 ? 15.368 -20.513 -24.972 1.00 92.12 143 GLN A CA 1
ATOM 1054 C C . GLN A 1 143 ? 15.576 -20.196 -23.481 1.00 92.12 143 GLN A C 1
ATOM 1056 O O . GLN A 1 143 ? 14.962 -19.260 -22.967 1.00 92.12 143 GLN A O 1
ATOM 1061 N N . GLU A 1 144 ? 16.462 -20.915 -22.783 1.00 93.38 144 GLU A N 1
ATOM 1062 C CA . GLU A 1 144 ? 16.776 -20.621 -21.376 1.00 93.38 144 GLU A CA 1
ATOM 1063 C C . GLU A 1 144 ? 17.447 -19.254 -21.231 1.00 93.38 144 GLU A C 1
ATOM 1065 O O . GLU A 1 144 ? 17.023 -18.433 -20.414 1.00 93.38 144 GLU A O 1
ATOM 1070 N N . LYS A 1 145 ? 18.430 -18.963 -22.091 1.00 90.62 145 LYS A N 1
ATOM 1071 C CA . LYS A 1 145 ? 19.119 -17.670 -22.109 1.00 90.62 145 LYS A CA 1
ATOM 1072 C C . LYS A 1 145 ? 18.180 -16.528 -22.493 1.00 90.62 145 LYS A C 1
ATOM 1074 O O . LYS A 1 145 ? 18.249 -15.458 -21.896 1.00 90.62 145 LYS A O 1
ATOM 1079 N N . VAL A 1 146 ? 17.260 -16.753 -23.433 1.00 90.44 146 VAL A N 1
ATOM 1080 C CA . VAL A 1 146 ? 16.219 -15.768 -23.778 1.00 90.44 146 VAL A CA 1
ATOM 1081 C C . VAL A 1 146 ? 15.356 -15.435 -22.561 1.00 90.44 146 VAL A C 1
ATOM 1083 O O . VAL A 1 146 ? 15.153 -14.258 -22.265 1.00 90.44 146 VAL A O 1
ATOM 1086 N N . LYS A 1 147 ? 14.884 -16.448 -21.825 1.00 92.62 147 LYS A N 1
ATOM 1087 C CA . LYS A 1 147 ? 14.068 -16.247 -20.619 1.00 92.62 147 LYS A CA 1
ATOM 1088 C C . LYS A 1 147 ? 14.837 -15.500 -19.526 1.00 92.62 147 LYS A C 1
ATOM 1090 O O . LYS A 1 147 ? 14.282 -14.591 -18.911 1.00 92.62 147 LYS A O 1
ATOM 1095 N N . GLN A 1 148 ? 16.107 -15.844 -19.314 1.00 92.75 148 GLN A N 1
ATOM 1096 C CA . GLN A 1 148 ? 16.971 -15.146 -18.362 1.00 92.75 148 GLN A CA 1
ATOM 1097 C C . GLN A 1 148 ? 17.127 -13.662 -18.729 1.00 92.75 148 GLN A C 1
ATOM 1099 O O . GLN A 1 148 ? 16.873 -12.794 -17.900 1.00 92.75 148 GLN A O 1
ATOM 1104 N N . LEU A 1 149 ? 17.479 -13.359 -19.981 1.00 91.06 149 LEU A N 1
ATOM 1105 C CA . LEU A 1 149 ? 17.682 -11.984 -20.444 1.00 91.06 149 LEU A CA 1
ATOM 1106 C C . LEU A 1 149 ? 16.394 -11.149 -20.400 1.00 91.06 149 LEU A C 1
ATOM 1108 O O . LEU A 1 149 ? 16.437 -9.955 -20.107 1.00 91.06 149 LEU A O 1
ATOM 1112 N N . GLN A 1 150 ? 15.237 -11.766 -20.654 1.00 88.81 150 GLN A N 1
ATOM 1113 C CA . GLN A 1 150 ? 13.940 -11.107 -20.479 1.00 88.81 150 GLN A CA 1
ATOM 1114 C C . GLN A 1 150 ? 13.664 -10.761 -19.010 1.00 88.81 150 GLN A C 1
ATOM 1116 O O . GLN A 1 150 ? 13.196 -9.658 -18.727 1.00 88.81 150 GLN A O 1
ATOM 1121 N N . ALA A 1 151 ? 13.976 -11.665 -18.076 1.00 88.88 151 ALA A N 1
ATOM 1122 C CA . ALA A 1 151 ? 13.840 -11.401 -16.644 1.00 88.88 151 ALA A CA 1
ATOM 1123 C C . ALA A 1 151 ? 14.790 -10.283 -16.178 1.00 88.88 151 ALA A C 1
ATOM 1125 O O . ALA A 1 151 ? 14.366 -9.379 -15.460 1.00 88.88 151 ALA A O 1
ATOM 1126 N N . GLU A 1 152 ? 16.042 -10.287 -16.645 1.00 87.44 152 GLU A N 1
ATOM 1127 C CA . GLU A 1 152 ? 17.008 -9.212 -16.380 1.00 87.44 152 GLU A CA 1
ATOM 1128 C C . GLU A 1 152 ? 16.490 -7.860 -16.888 1.00 87.44 152 GLU A C 1
ATOM 1130 O O . GLU A 1 152 ? 16.515 -6.870 -16.159 1.00 87.44 152 GLU A O 1
ATOM 1135 N N . MET A 1 153 ? 15.935 -7.814 -18.103 1.00 86.44 153 MET A N 1
ATOM 1136 C CA . MET A 1 153 ? 15.377 -6.583 -18.667 1.00 86.44 153 MET A CA 1
ATOM 1137 C C . MET A 1 153 ? 14.198 -6.044 -17.846 1.00 86.44 153 MET A C 1
ATOM 1139 O O . MET A 1 153 ? 14.089 -4.834 -17.652 1.00 86.44 153 MET A O 1
ATOM 1143 N N . GLN A 1 154 ? 13.333 -6.923 -17.327 1.00 85.44 154 GLN A N 1
ATOM 1144 C CA . GLN A 1 154 ? 12.256 -6.510 -16.424 1.00 85.44 154 GLN A CA 1
ATOM 1145 C C . GLN A 1 154 ? 12.813 -5.893 -15.138 1.00 85.44 154 GLN A C 1
ATOM 1147 O O . GLN A 1 154 ? 12.348 -4.826 -14.731 1.00 85.44 154 GLN A O 1
ATOM 1152 N N . GLN A 1 155 ? 13.837 -6.507 -14.538 1.00 83.25 155 GLN A N 1
ATOM 1153 C CA . GLN A 1 155 ? 14.488 -5.990 -13.329 1.00 83.25 155 GLN A CA 1
ATOM 1154 C C . GLN A 1 155 ? 15.232 -4.669 -13.555 1.00 83.25 155 GLN A C 1
ATOM 1156 O O . GLN A 1 155 ? 15.318 -3.857 -12.639 1.00 83.25 155 GLN A O 1
ATOM 1161 N N . MET A 1 156 ? 15.722 -4.420 -14.771 1.00 80.62 156 MET A N 1
ATOM 1162 C CA . MET A 1 156 ? 16.370 -3.158 -15.145 1.00 80.62 156 MET A CA 1
ATOM 1163 C C . MET A 1 156 ? 15.397 -1.983 -15.271 1.00 80.62 156 MET A C 1
ATOM 1165 O O . MET A 1 156 ? 15.844 -0.838 -15.359 1.00 80.62 156 MET A O 1
ATOM 1169 N N . THR A 1 157 ? 14.084 -2.233 -15.303 1.00 86.25 157 THR A N 1
ATOM 1170 C CA . THR A 1 157 ? 13.084 -1.160 -15.340 1.00 86.25 157 THR A CA 1
ATOM 1171 C C . THR A 1 157 ? 13.274 -0.269 -14.110 1.00 86.25 157 THR A C 1
ATOM 1173 O O . THR A 1 157 ? 13.194 -0.791 -12.997 1.00 86.25 157 THR A O 1
ATOM 1176 N N . PRO A 1 158 ? 13.463 1.058 -14.261 1.00 86.00 158 PRO A N 1
ATOM 1177 C CA . PRO A 1 158 ? 13.768 1.940 -13.136 1.00 86.00 158 PRO A CA 1
ATOM 1178 C C . PRO A 1 158 ? 12.783 1.826 -11.978 1.00 86.00 158 PRO A C 1
ATOM 1180 O O . PRO A 1 158 ? 13.179 1.829 -10.821 1.00 86.00 158 PRO A O 1
ATOM 1183 N N . GLN A 1 159 ? 11.502 1.640 -12.299 1.00 86.38 159 GLN A N 1
ATOM 1184 C CA . GLN A 1 159 ? 10.472 1.430 -11.294 1.00 86.38 159 GLN A CA 1
ATOM 1185 C C . GLN A 1 159 ? 10.681 0.142 -10.490 1.00 86.38 159 GLN A C 1
ATOM 1187 O O . GLN A 1 159 ? 10.572 0.169 -9.271 1.00 86.38 159 GLN A O 1
ATOM 1192 N N . VAL A 1 160 ? 10.988 -0.977 -11.149 1.00 86.62 160 VAL A N 1
ATOM 1193 C CA . VAL A 1 160 ? 11.205 -2.268 -10.477 1.00 86.62 160 VAL A CA 1
ATOM 1194 C C . VAL A 1 160 ? 12.485 -2.229 -9.645 1.00 86.62 160 VAL A C 1
ATOM 1196 O O . VAL A 1 160 ? 12.488 -2.710 -8.515 1.00 86.62 160 VAL A O 1
ATOM 1199 N N . ALA A 1 161 ? 13.548 -1.620 -10.174 1.00 87.56 161 ALA A N 1
ATOM 1200 C CA . ALA A 1 161 ? 14.803 -1.432 -9.456 1.00 87.56 161 ALA A CA 1
ATOM 1201 C C . ALA A 1 161 ? 14.605 -0.590 -8.184 1.00 87.56 161 ALA A C 1
ATOM 1203 O O . ALA A 1 161 ? 14.964 -1.043 -7.099 1.00 87.56 161 ALA A O 1
ATOM 1204 N N . ALA A 1 162 ? 13.951 0.570 -8.301 1.00 90.31 162 ALA A N 1
ATOM 1205 C CA . ALA A 1 162 ? 13.683 1.451 -7.166 1.00 90.31 162 ALA A CA 1
ATOM 1206 C C . ALA A 1 162 ? 12.742 0.802 -6.136 1.00 90.31 162 ALA A C 1
ATOM 1208 O O . ALA A 1 162 ? 12.979 0.877 -4.932 1.00 90.31 162 ALA A O 1
ATOM 1209 N N . GLU A 1 163 ? 11.696 0.092 -6.582 1.00 91.19 163 GLU A N 1
ATOM 1210 C CA . GLU A 1 163 ? 10.819 -0.662 -5.675 1.00 91.19 163 GLU A CA 1
ATOM 1211 C C . GLU A 1 163 ? 11.601 -1.750 -4.918 1.00 91.19 163 GLU A C 1
ATOM 1213 O O . GLU A 1 163 ? 11.421 -1.914 -3.712 1.00 91.19 163 GLU A O 1
ATOM 1218 N N . ASN A 1 164 ? 12.496 -2.482 -5.587 1.00 91.12 164 ASN A N 1
ATOM 1219 C CA . ASN A 1 164 ? 13.318 -3.499 -4.932 1.00 91.12 164 ASN A CA 1
ATOM 1220 C C . ASN A 1 164 ? 14.304 -2.887 -3.927 1.00 91.12 164 ASN A C 1
ATOM 1222 O O . ASN A 1 164 ? 14.410 -3.399 -2.815 1.00 91.12 164 ASN A O 1
ATOM 1226 N N . ASN A 1 165 ? 14.971 -1.781 -4.269 1.00 91.94 165 ASN A N 1
ATOM 1227 C CA . ASN A 1 165 ? 15.855 -1.058 -3.348 1.00 91.94 165 ASN A CA 1
ATOM 1228 C C . ASN A 1 165 ? 15.103 -0.568 -2.108 1.00 91.94 165 ASN A C 1
ATOM 1230 O O . ASN A 1 165 ? 15.581 -0.736 -0.981 1.00 91.94 165 ASN A O 1
ATOM 1234 N N . PHE A 1 166 ? 13.901 -0.025 -2.312 1.00 94.44 166 PHE A N 1
ATOM 1235 C CA . PHE A 1 166 ? 13.013 0.395 -1.238 1.00 94.44 166 PHE A CA 1
ATOM 1236 C C . PHE A 1 166 ? 12.694 -0.766 -0.288 1.00 94.44 166 PHE A C 1
ATOM 1238 O O . PHE A 1 166 ? 12.925 -0.651 0.914 1.00 94.44 166 PHE A O 1
ATOM 1245 N N . PHE A 1 167 ? 12.216 -1.905 -0.806 1.00 93.56 167 PHE A N 1
ATOM 1246 C CA . PHE A 1 167 ? 11.851 -3.044 0.045 1.00 93.56 167 PHE A CA 1
ATOM 1247 C C . PHE A 1 167 ? 13.058 -3.685 0.732 1.00 93.56 167 PHE A C 1
ATOM 1249 O O . PHE A 1 167 ? 12.963 -4.012 1.910 1.00 93.56 167 PHE A O 1
ATOM 1256 N N . ASN A 1 168 ? 14.201 -3.792 0.052 1.00 93.62 168 ASN A N 1
ATOM 1257 C CA . ASN A 1 168 ? 15.433 -4.311 0.653 1.00 93.62 168 ASN A CA 1
ATOM 1258 C C . ASN A 1 168 ? 15.912 -3.433 1.820 1.00 93.62 168 ASN A C 1
ATOM 1260 O O . ASN A 1 168 ? 16.400 -3.946 2.825 1.00 93.62 168 ASN A O 1
ATOM 1264 N N . SER A 1 169 ? 15.764 -2.111 1.695 1.00 93.19 169 SER A N 1
ATOM 1265 C CA . SER A 1 169 ? 16.111 -1.162 2.758 1.00 93.19 169 SER A CA 1
ATOM 1266 C C . SER A 1 169 ? 15.094 -1.202 3.899 1.00 93.19 169 SER A C 1
ATOM 1268 O O . SER A 1 169 ? 15.474 -1.202 5.067 1.00 93.19 169 SER A O 1
ATOM 1270 N N . LEU A 1 170 ? 13.802 -1.301 3.568 1.00 92.81 170 LEU A N 1
ATOM 1271 C CA . LEU A 1 170 ? 12.721 -1.427 4.542 1.00 92.81 170 LEU A CA 1
ATOM 1272 C C . LEU A 1 170 ? 12.874 -2.703 5.381 1.00 92.81 170 LEU A C 1
ATOM 1274 O O . LEU A 1 170 ? 12.730 -2.657 6.595 1.00 92.81 170 LEU A O 1
ATOM 1278 N N . GLU A 1 171 ? 13.220 -3.842 4.778 1.00 92.50 171 GLU A N 1
ATOM 1279 C CA . GLU A 1 171 ? 13.380 -5.113 5.499 1.00 92.50 171 GLU A CA 1
ATOM 1280 C C . GLU A 1 171 ? 14.391 -5.046 6.656 1.00 92.50 171 GLU A C 1
ATOM 1282 O O . GLU A 1 171 ? 14.235 -5.771 7.639 1.00 92.50 171 GLU A O 1
ATOM 1287 N N . GLN A 1 172 ? 15.385 -4.157 6.591 1.00 91.88 172 GLN A N 1
ATOM 1288 C CA . GLN A 1 172 ? 16.374 -3.976 7.661 1.00 91.88 172 GLN A CA 1
ATOM 1289 C C . GLN A 1 172 ? 15.790 -3.306 8.911 1.00 91.88 172 GLN A C 1
ATOM 1291 O O . GLN A 1 172 ? 16.343 -3.453 10.000 1.00 91.88 172 GLN A O 1
ATOM 1296 N N . THR A 1 173 ? 14.676 -2.587 8.765 1.00 89.38 173 THR A N 1
ATOM 1297 C CA . THR A 1 173 ? 14.022 -1.837 9.845 1.00 89.38 173 THR A CA 1
ATOM 1298 C C . THR A 1 173 ? 12.785 -2.553 10.392 1.00 89.38 173 THR A C 1
ATOM 1300 O O . THR A 1 173 ? 12.294 -2.218 11.472 1.00 89.38 173 THR A O 1
ATOM 1303 N N . LEU A 1 174 ? 12.292 -3.570 9.677 1.00 91.38 174 LEU A N 1
ATOM 1304 C CA . LEU A 1 174 ? 11.118 -4.357 10.045 1.00 91.38 174 LEU A CA 1
ATOM 1305 C C . LEU A 1 174 ? 11.428 -5.451 11.080 1.00 91.38 174 LEU A C 1
ATOM 1307 O O . LEU A 1 174 ? 12.446 -6.152 11.031 1.00 91.38 174 LEU A O 1
ATOM 1311 N N . THR A 1 175 ? 10.468 -5.690 11.974 1.00 91.56 175 THR A N 1
ATOM 1312 C CA . THR A 1 175 ? 10.488 -6.851 12.875 1.00 91.56 175 THR A CA 1
ATOM 1313 C C . THR A 1 175 ? 10.353 -8.161 12.090 1.00 91.56 175 THR A C 1
ATOM 1315 O O . THR A 1 175 ? 9.993 -8.170 10.910 1.00 91.56 175 THR A O 1
ATOM 1318 N N . ALA A 1 176 ? 10.640 -9.299 12.731 1.00 89.94 176 ALA A N 1
ATOM 1319 C CA . ALA A 1 176 ? 10.498 -10.610 12.091 1.00 89.94 176 ALA A CA 1
ATOM 1320 C C . ALA A 1 176 ? 9.058 -10.863 11.598 1.00 89.94 176 ALA A C 1
ATOM 1322 O O . ALA A 1 176 ? 8.866 -11.305 10.464 1.00 89.94 176 ALA A O 1
ATOM 1323 N N . ASP A 1 177 ? 8.056 -10.496 12.402 1.00 85.50 177 ASP A N 1
ATOM 1324 C CA . ASP A 1 177 ? 6.641 -10.648 12.044 1.00 85.50 177 ASP A CA 1
ATOM 1325 C C . ASP A 1 177 ? 6.241 -9.754 10.864 1.00 85.50 177 ASP A C 1
ATOM 1327 O O . ASP A 1 177 ? 5.508 -10.181 9.971 1.00 85.50 177 ASP A O 1
ATOM 1331 N N . GLN A 1 178 ? 6.739 -8.516 10.818 1.00 87.88 178 GLN A N 1
ATOM 1332 C CA . GLN A 1 178 ? 6.482 -7.597 9.705 1.00 87.88 178 GLN A CA 1
ATOM 1333 C C . GLN A 1 178 ? 7.150 -8.082 8.410 1.00 87.88 178 GLN A C 1
ATOM 1335 O O . GLN A 1 178 ? 6.513 -8.086 7.354 1.00 87.88 178 GLN A O 1
ATOM 1340 N N . ARG A 1 179 ? 8.397 -8.567 8.486 1.00 91.31 179 ARG A N 1
ATOM 1341 C CA . ARG A 1 179 ? 9.094 -9.170 7.338 1.00 91.31 179 ARG A CA 1
ATOM 1342 C C . ARG A 1 179 ? 8.354 -10.381 6.786 1.00 91.31 179 ARG A C 1
ATOM 1344 O O . ARG A 1 179 ? 8.238 -10.516 5.573 1.00 91.31 179 ARG A O 1
ATOM 1351 N N . ALA A 1 180 ? 7.788 -11.220 7.652 1.00 88.31 180 ALA A N 1
ATO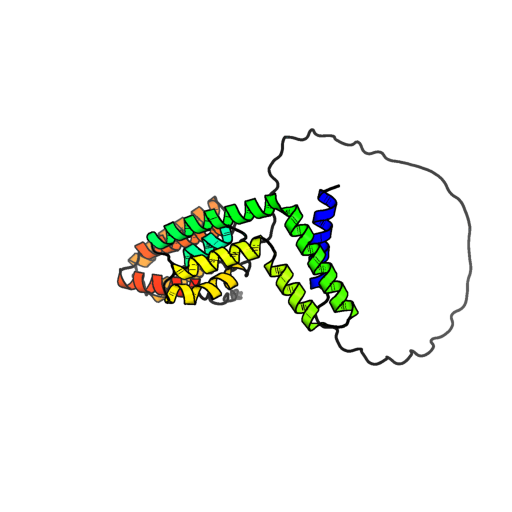M 1352 C CA . ALA A 1 180 ? 6.997 -12.371 7.222 1.00 88.31 180 ALA A CA 1
ATOM 1353 C C . ALA A 1 180 ? 5.711 -11.974 6.463 1.00 88.31 180 ALA A C 1
ATOM 1355 O O . ALA A 1 180 ? 5.248 -12.721 5.599 1.00 88.31 180 ALA A O 1
ATOM 1356 N N . LYS A 1 181 ? 5.136 -10.795 6.749 1.00 85.50 181 LYS A N 1
ATOM 1357 C CA . LYS A 1 181 ? 3.935 -10.272 6.067 1.00 85.50 181 LYS A CA 1
ATOM 1358 C C . LYS A 1 181 ? 4.242 -9.612 4.719 1.00 85.50 181 LYS A C 1
ATOM 1360 O O . LYS A 1 181 ? 3.393 -9.635 3.827 1.00 85.50 181 LYS A O 1
ATOM 1365 N N . LEU A 1 182 ? 5.433 -9.033 4.562 1.00 88.81 182 LEU A N 1
ATOM 1366 C CA . LEU A 1 182 ? 5.783 -8.182 3.423 1.00 88.81 182 LEU A CA 1
ATOM 1367 C C . LEU A 1 182 ? 5.573 -8.845 2.041 1.00 88.81 182 LEU A C 1
ATOM 1369 O O . LEU A 1 182 ? 4.938 -8.208 1.196 1.00 88.81 182 LEU A O 1
ATOM 1373 N N . PRO A 1 183 ? 6.000 -10.100 1.780 1.00 87.81 183 PRO A N 1
ATOM 1374 C CA . PRO A 1 183 ? 5.781 -10.739 0.479 1.00 87.81 183 PRO A CA 1
ATOM 1375 C C . PRO A 1 183 ? 4.298 -10.850 0.107 1.00 87.81 183 PRO A C 1
ATOM 1377 O O . PRO A 1 183 ? 3.920 -10.557 -1.025 1.00 87.81 183 PRO A O 1
ATOM 1380 N N . ARG A 1 184 ? 3.439 -11.184 1.080 1.00 84.19 184 ARG A N 1
ATOM 1381 C CA . ARG A 1 184 ? 1.990 -11.315 0.860 1.00 84.19 184 ARG A CA 1
ATOM 1382 C C . ARG A 1 184 ? 1.355 -9.977 0.495 1.00 84.19 184 ARG A C 1
ATOM 1384 O O . ARG A 1 184 ? 0.574 -9.910 -0.449 1.00 84.19 184 ARG A O 1
ATOM 1391 N N . LEU A 1 185 ? 1.732 -8.900 1.186 1.00 84.44 185 LEU A N 1
ATOM 1392 C CA . LEU A 1 185 ? 1.244 -7.550 0.879 1.00 84.44 185 LEU A CA 1
ATOM 1393 C C . LEU A 1 185 ? 1.701 -7.076 -0.511 1.00 84.44 185 LEU A C 1
ATOM 1395 O O . LEU A 1 185 ? 0.928 -6.449 -1.238 1.00 84.44 185 LEU A O 1
ATOM 1399 N N . ARG A 1 186 ? 2.935 -7.416 -0.913 1.00 85.38 186 ARG A N 1
ATOM 1400 C CA . ARG A 1 186 ? 3.471 -7.110 -2.252 1.00 85.38 186 ARG A CA 1
ATOM 1401 C C . ARG A 1 186 ? 2.725 -7.839 -3.370 1.00 85.38 186 ARG A C 1
ATOM 1403 O O . ARG A 1 186 ? 2.576 -7.269 -4.446 1.00 85.38 186 ARG A O 1
ATOM 1410 N N . GLU A 1 187 ? 2.252 -9.060 -3.141 1.00 82.62 187 GLU A N 1
ATOM 1411 C CA . GLU A 1 187 ? 1.398 -9.773 -4.099 1.00 82.62 187 GLU A CA 1
ATOM 1412 C C . GLU A 1 187 ? -0.032 -9.225 -4.112 1.00 82.62 187 GLU A C 1
ATOM 1414 O O . GLU A 1 187 ? -0.642 -9.092 -5.174 1.00 82.62 187 GLU A O 1
ATOM 1419 N N . GLN A 1 188 ? -0.564 -8.878 -2.940 1.00 74.62 188 GLN A N 1
ATOM 1420 C CA . GLN A 1 188 ? -1.941 -8.419 -2.784 1.00 74.62 188 GLN A CA 1
ATOM 1421 C C . GLN A 1 188 ? -2.202 -7.115 -3.538 1.00 74.62 188 GLN A C 1
ATOM 1423 O O . GLN A 1 188 ? -3.198 -7.009 -4.247 1.00 74.62 188 GLN A O 1
ATOM 1428 N N . VAL A 1 189 ? -1.275 -6.157 -3.475 1.00 75.19 189 VAL A N 1
ATOM 1429 C CA . VAL A 1 189 ? -1.423 -4.868 -4.172 1.00 75.19 189 VAL A CA 1
ATOM 1430 C C . VAL A 1 189 ? -1.440 -4.999 -5.702 1.00 75.19 189 VAL A C 1
ATOM 1432 O O . VAL A 1 189 ? -1.906 -4.103 -6.404 1.00 75.19 189 VAL A O 1
ATOM 1435 N N . LEU A 1 190 ? -0.944 -6.117 -6.246 1.00 73.50 190 LEU A N 1
ATOM 1436 C CA . LEU A 1 190 ? -1.006 -6.387 -7.683 1.00 73.50 190 LEU A CA 1
ATOM 1437 C C . LEU A 1 190 ? -2.406 -6.827 -8.127 1.00 73.50 190 LEU A C 1
ATOM 1439 O O . LEU A 1 190 ? -2.711 -6.720 -9.316 1.00 73.50 190 LEU A O 1
ATOM 1443 N N . ARG A 1 191 ? -3.259 -7.289 -7.204 1.00 68.62 191 ARG A N 1
ATOM 1444 C CA . ARG A 1 191 ? -4.630 -7.726 -7.486 1.00 68.62 191 ARG A CA 1
ATOM 1445 C C . ARG A 1 191 ? -5.564 -6.511 -7.475 1.00 68.62 191 ARG A C 1
ATOM 1447 O O . ARG A 1 191 ? -6.026 -6.068 -6.428 1.00 68.62 191 ARG A O 1
ATOM 1454 N N . ALA A 1 192 ? -5.832 -5.961 -8.660 1.00 49.06 192 ALA A N 1
ATOM 1455 C CA . ALA A 1 192 ? -6.813 -4.893 -8.843 1.00 49.06 192 ALA A CA 1
ATOM 1456 C C . ALA A 1 192 ? -8.201 -5.370 -8.363 1.00 49.06 192 ALA A C 1
ATOM 1458 O O . ALA A 1 192 ? -8.698 -6.373 -8.870 1.00 49.06 192 ALA A O 1
ATOM 1459 N N . ASN A 1 193 ? -8.812 -4.642 -7.418 1.00 49.75 193 ASN A N 1
ATOM 1460 C CA . ASN A 1 193 ? -10.151 -4.833 -6.810 1.00 49.75 193 ASN A CA 1
ATOM 1461 C C . ASN A 1 193 ? -10.263 -5.499 -5.434 1.00 49.75 193 ASN A C 1
ATOM 1463 O O . ASN A 1 193 ? -11.390 -5.629 -4.942 1.00 49.75 193 ASN A O 1
ATOM 1467 N N . ASP A 1 194 ? -9.170 -5.845 -4.756 1.00 53.12 194 ASP A N 1
ATOM 1468 C CA . ASP A 1 194 ? -9.294 -6.362 -3.390 1.00 53.12 194 ASP A CA 1
ATOM 1469 C C . ASP A 1 194 ? -9.259 -5.226 -2.355 1.00 53.12 194 ASP A C 1
ATOM 1471 O O . ASP A 1 194 ? -8.277 -5.005 -1.647 1.00 53.12 194 ASP A O 1
ATOM 1475 N N . LEU A 1 195 ? -10.365 -4.476 -2.265 1.00 54.91 195 LEU A N 1
ATOM 1476 C CA . LEU A 1 195 ? -10.716 -3.791 -1.018 1.00 54.91 195 LEU A CA 1
ATOM 1477 C C . LEU A 1 195 ? -10.855 -4.883 0.047 1.00 54.91 195 LEU A C 1
ATOM 1479 O O . LEU A 1 195 ? -11.907 -5.516 0.159 1.00 54.91 195 LEU A O 1
ATOM 1483 N N . THR A 1 196 ? -9.771 -5.154 0.773 1.00 65.44 196 THR A N 1
ATOM 1484 C CA . THR A 1 196 ? -9.689 -6.347 1.627 1.00 65.44 196 THR A CA 1
ATOM 1485 C C . THR A 1 196 ? -10.707 -6.323 2.756 1.00 65.44 196 THR A C 1
ATOM 1487 O O . THR A 1 196 ? -11.278 -7.349 3.124 1.00 65.44 196 THR A O 1
ATOM 1490 N N . VAL A 1 197 ? -11.022 -5.130 3.259 1.00 71.12 197 VAL A N 1
ATOM 1491 C CA . VAL A 1 197 ? -12.098 -4.926 4.221 1.00 71.12 197 VAL A CA 1
ATOM 1492 C C . VAL A 1 197 ? -13.248 -4.229 3.514 1.00 71.12 197 VAL A C 1
ATOM 1494 O O . VAL A 1 197 ? -13.126 -3.110 3.025 1.00 71.12 197 VAL A O 1
ATOM 1497 N N . ARG A 1 198 ? -14.394 -4.906 3.469 1.00 78.62 198 ARG A N 1
ATOM 1498 C CA . ARG A 1 198 ? -15.669 -4.335 3.031 1.00 78.62 198 ARG A CA 1
ATOM 1499 C C . ARG A 1 198 ? -16.521 -4.014 4.259 1.00 78.62 198 ARG A C 1
ATOM 1501 O O . ARG A 1 198 ? -16.366 -4.690 5.278 1.00 78.62 198 ARG A O 1
ATOM 1508 N N . PRO A 1 199 ? -17.499 -3.094 4.169 1.00 81.25 199 PRO A N 1
ATOM 1509 C CA . PRO A 1 199 ? -18.436 -2.840 5.268 1.00 81.25 199 PRO A CA 1
ATOM 1510 C C . PRO A 1 199 ? -19.125 -4.115 5.777 1.00 81.25 199 PRO A C 1
ATOM 1512 O O . PRO A 1 199 ? -19.308 -4.292 6.977 1.00 81.25 199 PRO A O 1
ATOM 1515 N N . ALA A 1 200 ? -19.433 -5.051 4.871 1.00 80.50 200 ALA A N 1
ATOM 1516 C CA . ALA A 1 200 ? -19.994 -6.352 5.224 1.00 80.50 200 ALA A CA 1
ATOM 1517 C C . ALA A 1 200 ? -19.064 -7.185 6.128 1.00 80.50 200 ALA A C 1
ATOM 1519 O O . ALA A 1 200 ? -19.547 -7.843 7.045 1.00 80.50 200 ALA A O 1
ATOM 1520 N N . HIS A 1 201 ? -17.743 -7.132 5.913 1.00 83.12 201 HIS A N 1
ATOM 1521 C CA . HIS A 1 201 ? -16.770 -7.822 6.768 1.00 83.12 201 HIS A CA 1
ATOM 1522 C C . HIS A 1 201 ? -16.757 -7.213 8.171 1.00 83.12 201 HIS A C 1
ATOM 1524 O O . HIS A 1 201 ? -16.811 -7.949 9.153 1.00 83.12 201 HIS A O 1
ATOM 1530 N N . VAL A 1 202 ? -16.769 -5.878 8.260 1.00 85.56 202 VAL A N 1
ATOM 1531 C CA . VAL A 1 202 ? -16.840 -5.155 9.538 1.00 85.56 202 VAL A CA 1
ATOM 1532 C C . VAL A 1 202 ? -18.068 -5.600 10.332 1.00 85.56 202 VAL A C 1
ATOM 1534 O O . VAL A 1 202 ? -17.948 -6.016 11.480 1.00 85.56 202 VAL A O 1
ATOM 1537 N N . LEU A 1 203 ? -19.241 -5.604 9.696 1.00 86.25 203 LEU A N 1
ATOM 1538 C CA . LEU A 1 203 ? -20.492 -6.016 10.333 1.00 86.25 203 LEU A CA 1
ATOM 1539 C C . LEU A 1 203 ? -20.497 -7.485 10.751 1.00 86.25 203 LEU A C 1
ATOM 1541 O O . LEU A 1 203 ? -20.909 -7.806 11.865 1.00 86.25 203 LEU A O 1
ATOM 1545 N N . ALA A 1 204 ? -20.016 -8.379 9.887 1.00 85.44 204 ALA A N 1
ATOM 1546 C CA . ALA A 1 204 ? -19.941 -9.801 10.199 1.00 85.44 204 ALA A CA 1
ATOM 1547 C C . ALA A 1 204 ? -19.063 -10.067 11.432 1.00 85.44 204 ALA A C 1
ATOM 1549 O O . ALA A 1 204 ? -19.421 -10.901 12.264 1.00 85.44 204 ALA A O 1
ATOM 1550 N N . ILE A 1 205 ? -17.942 -9.350 11.573 1.00 87.12 205 ILE A N 1
ATOM 1551 C CA . ILE A 1 205 ? -17.072 -9.448 12.750 1.00 87.12 205 ILE A CA 1
ATOM 1552 C C . ILE A 1 205 ? -17.803 -8.918 13.985 1.00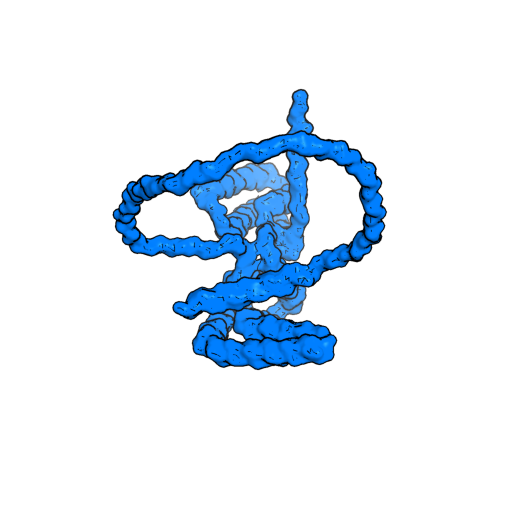 87.12 205 ILE A C 1
ATOM 1554 O O . ILE A 1 205 ? -17.876 -9.625 14.986 1.00 87.12 205 ILE A O 1
ATOM 1558 N N . VAL A 1 206 ? -18.412 -7.730 13.914 1.00 88.75 206 VAL A N 1
ATOM 1559 C CA . VAL A 1 206 ? -19.144 -7.148 15.054 1.00 88.75 206 VAL A CA 1
ATOM 1560 C C . VAL A 1 206 ? -20.228 -8.088 15.562 1.00 88.75 206 VAL A C 1
ATOM 1562 O O . VAL A 1 206 ? -20.290 -8.349 16.758 1.00 88.75 206 VAL A O 1
ATOM 1565 N N . HIS A 1 207 ? -21.042 -8.668 14.679 1.00 86.62 207 HIS A N 1
ATOM 1566 C CA . HIS A 1 207 ? -22.095 -9.597 15.092 1.00 86.62 207 HIS A CA 1
ATOM 1567 C C . HIS A 1 207 ? -21.550 -10.860 15.781 1.00 86.62 207 HIS A C 1
ATOM 1569 O O . HIS A 1 207 ? -22.186 -11.366 16.709 1.00 86.62 207 HIS A O 1
ATOM 1575 N N . LYS A 1 208 ? -20.359 -11.347 15.401 1.00 88.81 208 LYS A N 1
ATOM 1576 C CA . LYS A 1 208 ? -19.703 -12.485 16.074 1.00 88.81 208 LYS A CA 1
ATOM 1577 C C . LYS A 1 208 ? -19.276 -12.165 17.508 1.00 88.81 208 LYS A C 1
ATOM 1579 O O . LYS A 1 208 ? -19.252 -13.074 18.335 1.00 88.81 208 LYS A O 1
ATOM 1584 N N . LEU A 1 209 ? -18.998 -10.898 17.818 1.00 88.12 209 LEU A N 1
ATOM 1585 C CA . LEU A 1 209 ? -18.582 -10.436 19.150 1.00 88.12 209 LEU A CA 1
ATOM 1586 C C . LEU A 1 209 ? -19.744 -10.287 20.142 1.00 88.12 209 LEU A C 1
ATOM 1588 O O . LEU A 1 209 ? -19.521 -9.887 21.285 1.00 88.12 209 LEU A O 1
ATOM 1592 N N . ARG A 1 210 ? -20.971 -10.618 19.712 1.00 87.56 210 ARG A N 1
ATOM 1593 C CA . ARG A 1 210 ? -22.200 -10.575 20.520 1.0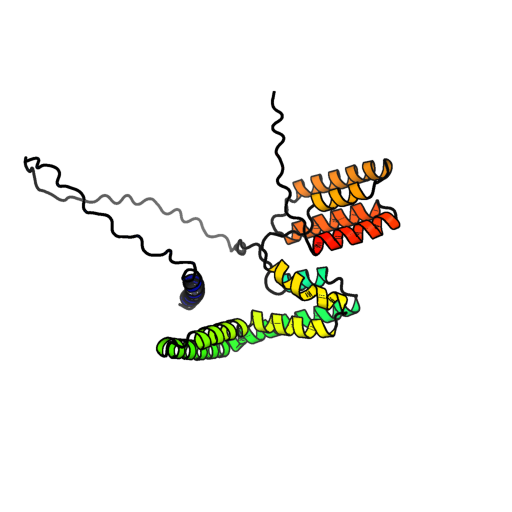0 87.56 210 ARG A CA 1
ATOM 1594 C C . ARG A 1 210 ? -22.371 -9.229 21.249 1.00 87.56 210 ARG A C 1
ATOM 1596 O O . ARG A 1 210 ? -22.362 -9.197 22.480 1.00 87.56 210 ARG A O 1
ATOM 1603 N N . PRO A 1 211 ? -22.501 -8.117 20.503 1.00 87.25 211 PRO A N 1
ATOM 1604 C CA . PRO A 1 211 ? -22.720 -6.800 21.084 1.00 87.25 211 PRO A CA 1
ATOM 1605 C C . PRO A 1 211 ? -24.018 -6.766 21.900 1.00 87.25 211 PRO A C 1
ATOM 1607 O O . PRO A 1 211 ? -24.976 -7.487 21.613 1.00 87.25 211 PRO A O 1
ATOM 1610 N N . THR A 1 212 ? -24.056 -5.914 22.921 1.00 88.62 212 THR A N 1
ATOM 1611 C CA . THR A 1 212 ? -25.249 -5.681 23.742 1.00 88.62 212 THR A CA 1
ATOM 1612 C C . THR A 1 212 ? -26.341 -4.959 22.947 1.00 88.62 212 THR A C 1
ATOM 1614 O O . THR A 1 212 ? -26.084 -4.367 21.899 1.00 88.62 212 THR A O 1
ATOM 1617 N N . ALA A 1 213 ? -27.575 -4.952 23.462 1.00 88.25 213 ALA A N 1
ATOM 1618 C CA . ALA A 1 213 ? -28.685 -4.231 22.832 1.00 88.25 213 ALA A CA 1
ATOM 1619 C C . ALA A 1 213 ? -28.399 -2.724 22.662 1.00 88.25 213 ALA A C 1
ATOM 1621 O O . ALA A 1 213 ? -28.736 -2.141 21.632 1.00 88.25 213 ALA A O 1
ATOM 1622 N N . ASP A 1 214 ? -27.721 -2.107 23.633 1.00 89.19 214 ASP A N 1
ATOM 1623 C CA . ASP A 1 214 ? -27.320 -0.699 23.548 1.00 89.19 214 ASP A CA 1
ATOM 1624 C C . ASP A 1 214 ? -26.209 -0.474 22.515 1.00 89.19 214 ASP A C 1
ATOM 1626 O O . ASP A 1 214 ? -26.222 0.531 21.805 1.00 89.19 214 ASP A O 1
ATOM 1630 N N . GLN A 1 215 ? -25.264 -1.412 22.386 1.00 87.69 215 GLN A N 1
ATOM 1631 C CA . GLN A 1 215 ? -24.240 -1.364 21.339 1.00 87.69 215 GLN A CA 1
ATOM 1632 C C . GLN A 1 215 ? -24.853 -1.538 19.945 1.00 87.69 215 GLN A C 1
ATOM 1634 O O . GLN A 1 215 ? -24.438 -0.850 19.019 1.00 87.69 215 GLN A O 1
ATOM 1639 N N . LEU A 1 216 ? -25.863 -2.401 19.796 1.00 87.88 216 LEU A N 1
ATOM 1640 C CA . LEU A 1 216 ? -26.580 -2.599 18.532 1.00 87.88 216 LEU A CA 1
ATOM 1641 C C . LEU A 1 216 ? -27.331 -1.339 18.088 1.00 87.88 216 LEU A C 1
ATOM 1643 O O . LEU A 1 216 ? -27.220 -0.959 16.927 1.00 87.88 216 LEU A O 1
ATOM 1647 N N . ARG A 1 217 ? -28.013 -0.640 19.004 1.00 89.00 217 ARG A N 1
ATOM 1648 C CA . ARG A 1 217 ? -28.652 0.651 18.685 1.00 89.00 217 ARG A CA 1
ATOM 1649 C C . ARG A 1 217 ? -27.638 1.698 18.229 1.00 89.00 217 ARG A C 1
ATOM 1651 O O . ARG A 1 217 ? -27.832 2.344 17.209 1.00 89.00 217 ARG A O 1
ATOM 1658 N N . LYS A 1 218 ? -26.516 1.832 18.942 1.00 88.75 218 LYS A N 1
ATOM 1659 C CA . LYS A 1 218 ? -25.451 2.768 18.543 1.00 88.75 218 LYS A CA 1
ATOM 1660 C C . LYS A 1 218 ? -24.800 2.377 17.213 1.00 88.75 218 LYS A C 1
ATOM 1662 O O . LYS A 1 218 ? -24.396 3.245 16.445 1.00 88.75 218 LYS A O 1
ATOM 1667 N N . LEU A 1 219 ? -24.698 1.079 16.927 1.00 89.88 219 LEU A N 1
ATOM 1668 C CA . LEU A 1 219 ? -24.203 0.579 15.648 1.00 89.88 219 LEU A CA 1
ATOM 1669 C C . LEU A 1 219 ? -25.138 0.978 14.497 1.00 89.88 219 LEU A C 1
ATOM 1671 O O . LEU A 1 219 ? -24.647 1.355 13.436 1.00 89.88 219 LEU A O 1
ATOM 1675 N N . GLU A 1 220 ? -26.458 0.942 14.698 1.00 88.88 220 GLU A N 1
ATOM 1676 C CA . GLU A 1 220 ? -27.429 1.431 13.710 1.00 88.88 220 GLU A CA 1
ATOM 1677 C C . GLU A 1 220 ? -27.216 2.918 13.397 1.00 88.88 220 GLU A C 1
ATOM 1679 O O . GLU A 1 220 ? -27.135 3.272 12.219 1.00 88.88 220 GLU A O 1
ATOM 1684 N N . ASP A 1 221 ? -27.005 3.765 14.411 1.00 90.00 221 ASP A N 1
ATOM 1685 C CA . ASP A 1 221 ? -26.713 5.196 14.218 1.00 90.00 221 ASP A CA 1
ATOM 1686 C C . ASP A 1 221 ? -25.419 5.428 13.412 1.00 90.00 221 ASP A C 1
ATOM 1688 O O . ASP A 1 221 ? -25.363 6.277 12.508 1.00 90.00 221 ASP A O 1
ATOM 1692 N N . VAL A 1 222 ? -24.372 4.644 13.699 1.00 89.38 222 VAL A N 1
ATOM 1693 C CA . VAL A 1 222 ? -23.105 4.672 12.948 1.00 89.38 222 VAL A CA 1
ATOM 1694 C C . VAL A 1 222 ? -23.326 4.258 11.492 1.00 89.38 222 VAL A C 1
ATOM 1696 O O . VAL A 1 222 ? -22.815 4.914 10.580 1.00 89.38 222 VAL A O 1
ATOM 1699 N N . LEU A 1 223 ? -24.110 3.206 11.243 1.00 88.38 223 LEU A N 1
ATOM 1700 C CA . LEU A 1 223 ? -24.390 2.730 9.887 1.00 88.38 223 LEU A CA 1
ATOM 1701 C C . LEU A 1 223 ? -25.247 3.703 9.089 1.00 88.38 223 LEU A C 1
ATOM 1703 O O . LEU A 1 223 ? -24.993 3.902 7.900 1.00 88.38 223 LEU A O 1
ATOM 1707 N N . ASP A 1 224 ? -26.229 4.335 9.717 1.00 88.56 224 ASP A N 1
ATOM 1708 C CA . ASP A 1 224 ? -27.047 5.346 9.061 1.00 88.56 224 ASP A CA 1
ATOM 1709 C C . ASP A 1 224 ? -26.227 6.582 8.696 1.00 88.56 224 ASP A C 1
ATOM 1711 O O . ASP A 1 224 ? -26.365 7.111 7.589 1.00 88.56 224 ASP A O 1
ATOM 1715 N N . THR A 1 225 ? -25.308 6.996 9.569 1.00 88.06 225 THR A N 1
ATOM 1716 C CA . THR A 1 225 ? -24.345 8.064 9.268 1.00 88.06 225 THR A CA 1
ATOM 1717 C C . THR A 1 225 ? -23.437 7.672 8.103 1.00 88.06 225 THR A C 1
ATOM 1719 O O . THR A 1 225 ? -23.282 8.434 7.147 1.00 88.06 225 THR A O 1
ATOM 1722 N N . TYR A 1 226 ? -22.899 6.450 8.121 1.00 87.25 226 TYR A N 1
ATOM 1723 C CA . TYR A 1 226 ? -22.070 5.924 7.039 1.00 87.25 226 TYR A CA 1
ATOM 1724 C C . TYR A 1 226 ? -22.813 5.912 5.694 1.00 87.25 226 TYR A C 1
ATOM 1726 O O . TYR A 1 226 ? -22.285 6.405 4.697 1.00 87.25 226 TYR A O 1
ATOM 1734 N N . ARG A 1 227 ? -24.058 5.413 5.655 1.00 85.62 227 ARG A N 1
ATOM 1735 C CA . ARG A 1 227 ? -24.895 5.376 4.440 1.00 85.62 227 ARG A CA 1
ATOM 1736 C C . ARG A 1 227 ? -25.203 6.775 3.910 1.00 85.62 227 ARG A C 1
ATOM 1738 O O . ARG A 1 227 ? -25.095 6.999 2.705 1.00 85.62 227 ARG A O 1
ATOM 1745 N N . LYS A 1 228 ? -25.564 7.717 4.788 1.00 85.75 228 LYS A N 1
ATOM 1746 C CA . LYS A 1 228 ? -25.831 9.116 4.408 1.00 85.75 228 LYS A CA 1
ATOM 1747 C C . LYS A 1 228 ? -24.594 9.757 3.782 1.00 85.75 228 LYS A C 1
ATOM 1749 O O . LYS A 1 228 ? -24.687 10.317 2.692 1.00 85.75 228 LYS A O 1
ATOM 1754 N N . ASN A 1 229 ? -23.432 9.581 4.407 1.00 81.69 229 ASN A N 1
ATOM 1755 C CA . ASN A 1 229 ? -22.167 10.105 3.892 1.00 81.69 229 ASN A CA 1
ATOM 1756 C C . ASN A 1 229 ? -21.769 9.430 2.572 1.00 81.69 229 ASN A C 1
ATOM 1758 O O . ASN A 1 229 ? -21.275 10.089 1.660 1.00 81.69 229 ASN A O 1
ATOM 1762 N N . TRP A 1 230 ? -22.003 8.121 2.437 1.00 81.81 230 TRP A N 1
ATOM 1763 C CA . TRP A 1 230 ? -21.745 7.378 1.202 1.00 81.81 230 TRP A CA 1
ATOM 1764 C C . TRP A 1 230 ? -22.563 7.910 0.021 1.00 81.81 230 TRP A C 1
ATOM 1766 O O . TRP A 1 230 ? -22.036 8.090 -1.077 1.00 81.81 230 TRP A O 1
ATOM 1776 N N . LEU A 1 231 ? -23.848 8.191 0.248 1.00 80.62 231 LEU A N 1
ATOM 1777 C CA . LEU A 1 231 ? -24.745 8.731 -0.773 1.00 80.62 231 LEU A CA 1
ATOM 1778 C C . LEU A 1 231 ? -24.407 10.172 -1.167 1.00 80.62 231 LEU A C 1
ATOM 1780 O O . LEU A 1 231 ? -24.621 10.519 -2.331 1.00 80.62 231 LEU A O 1
ATOM 1784 N N . ALA A 1 232 ? -23.903 10.973 -0.224 1.00 78.31 232 ALA A N 1
ATOM 1785 C CA . ALA A 1 232 ? -23.540 12.370 -0.443 1.00 78.31 232 ALA A CA 1
ATOM 1786 C C . ALA A 1 232 ? -22.295 12.517 -1.331 1.00 78.31 232 ALA A C 1
ATOM 1788 O O . ALA A 1 232 ? -22.334 13.245 -2.319 1.00 78.31 232 ALA A O 1
ATOM 1789 N N . ASP A 1 233 ? -21.224 11.783 -1.024 1.00 77.31 233 ASP A N 1
ATOM 1790 C CA . ASP A 1 233 ? -19.933 11.986 -1.692 1.00 77.31 233 ASP A CA 1
ATOM 1791 C C . ASP A 1 233 ? -19.677 11.027 -2.859 1.00 77.31 233 ASP A C 1
ATOM 1793 O O . ASP A 1 233 ? -18.932 11.368 -3.774 1.00 77.31 233 ASP A O 1
ATOM 1797 N N . ARG A 1 234 ? -20.286 9.828 -2.842 1.00 75.06 234 ARG A N 1
ATOM 1798 C CA . ARG A 1 234 ? -20.132 8.771 -3.864 1.00 75.06 234 ARG A CA 1
ATOM 1799 C C . ARG A 1 234 ? -18.679 8.615 -4.347 1.00 75.06 234 ARG A C 1
ATOM 1801 O O . ARG A 1 234 ? -18.393 8.911 -5.514 1.00 75.06 234 ARG A O 1
ATOM 1808 N N . PRO A 1 235 ? -17.764 8.162 -3.470 1.00 71.50 235 PRO A N 1
ATOM 1809 C CA . PRO A 1 235 ? -16.356 8.019 -3.823 1.00 71.50 235 PRO A CA 1
ATOM 1810 C C . PRO A 1 235 ? -16.202 7.122 -5.056 1.00 71.50 235 PRO A C 1
ATOM 1812 O O . PRO A 1 235 ? -16.867 6.089 -5.172 1.00 71.50 235 PRO A O 1
ATOM 1815 N N . ARG A 1 236 ? -15.357 7.551 -5.997 1.00 66.25 236 ARG A N 1
ATOM 1816 C CA . ARG A 1 236 ? -15.117 6.839 -7.264 1.00 66.25 236 ARG A CA 1
ATOM 1817 C C . ARG A 1 236 ? -13.780 6.115 -7.289 1.00 66.25 236 ARG A C 1
ATOM 1819 O O . ARG A 1 236 ? -13.638 5.155 -8.035 1.00 66.25 236 ARG A O 1
ATOM 1826 N N . ASP A 1 237 ? -12.817 6.571 -6.500 1.00 64.75 237 ASP A N 1
ATOM 1827 C CA . ASP A 1 237 ? -11.502 5.960 -6.380 1.00 64.75 237 ASP A CA 1
ATOM 1828 C C . ASP A 1 237 ? -11.432 5.000 -5.182 1.00 64.75 237 ASP A C 1
ATOM 1830 O O . ASP A 1 237 ? -12.114 5.165 -4.167 1.00 64.75 237 ASP A O 1
ATOM 1834 N N . ALA A 1 238 ? -10.601 3.966 -5.318 1.00 65.06 238 ALA A N 1
ATOM 1835 C CA . ALA A 1 238 ? -10.464 2.907 -4.322 1.00 65.06 238 ALA A CA 1
ATOM 1836 C C . ALA A 1 238 ? -9.935 3.422 -2.973 1.00 65.06 238 ALA A C 1
ATOM 1838 O O . ALA A 1 238 ? -10.363 2.930 -1.931 1.00 65.06 238 ALA A O 1
ATOM 1839 N N . SER A 1 239 ? -9.062 4.432 -2.980 1.00 66.69 239 SER A N 1
ATOM 1840 C CA . SER A 1 239 ? -8.483 5.014 -1.766 1.00 66.69 239 SER A CA 1
ATOM 1841 C C . SER A 1 239 ? -9.531 5.735 -0.918 1.00 66.69 239 SER A C 1
ATOM 1843 O O . SER A 1 239 ? -9.611 5.489 0.282 1.00 66.69 239 SER A O 1
ATOM 1845 N N . ALA A 1 240 ? -10.402 6.542 -1.531 1.00 71.19 240 ALA A N 1
ATOM 1846 C CA . ALA A 1 240 ? -11.509 7.193 -0.833 1.00 71.19 240 ALA A CA 1
ATOM 1847 C C . ALA A 1 240 ? -12.549 6.190 -0.304 1.00 71.19 240 ALA A C 1
ATOM 1849 O O . ALA A 1 240 ? -13.205 6.438 0.713 1.00 71.19 240 ALA A O 1
ATOM 1850 N N . ILE A 1 241 ? -12.720 5.047 -0.979 1.00 74.38 241 ILE A N 1
ATOM 1851 C CA . ILE A 1 241 ? -13.554 3.949 -0.475 1.00 74.38 241 ILE A CA 1
ATOM 1852 C C . ILE A 1 241 ? -12.896 3.297 0.748 1.00 74.38 241 ILE A C 1
ATOM 1854 O O . ILE A 1 241 ? -13.568 3.106 1.761 1.00 74.38 241 ILE A O 1
ATOM 1858 N N . GLU A 1 242 ? -11.601 2.984 0.677 1.00 73.88 242 GLU A N 1
ATOM 1859 C CA . GLU A 1 242 ? -10.841 2.360 1.766 1.00 73.88 242 GLU A CA 1
ATOM 1860 C C . GLU A 1 242 ? -10.817 3.255 3.013 1.00 73.88 242 GLU A C 1
ATOM 1862 O O . GLU A 1 242 ? -11.170 2.795 4.097 1.00 73.88 242 GLU A O 1
ATOM 1867 N N . GLU A 1 243 ? -10.548 4.555 2.862 1.00 78.62 243 GLU A N 1
ATOM 1868 C CA . GLU A 1 243 ? -10.567 5.525 3.966 1.00 78.62 243 GLU A CA 1
ATOM 1869 C C 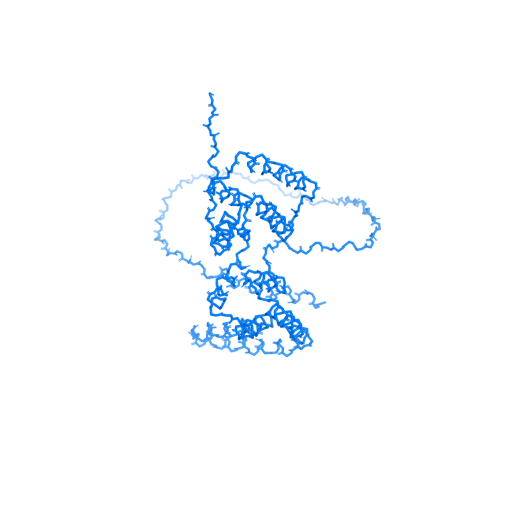. GLU A 1 243 ? -11.931 5.582 4.673 1.00 78.62 243 GLU A C 1
ATOM 1871 O O . GLU A 1 243 ? -12.009 5.638 5.903 1.00 78.62 243 GLU A O 1
ATOM 1876 N N . ARG A 1 244 ? -13.035 5.500 3.922 1.00 82.25 244 ARG A N 1
ATOM 1877 C CA . ARG A 1 244 ? -14.375 5.434 4.524 1.00 82.25 244 ARG A CA 1
ATOM 1878 C C . ARG A 1 244 ? -14.599 4.156 5.305 1.00 82.25 244 ARG A C 1
ATOM 1880 O O . ARG A 1 244 ? -15.227 4.200 6.362 1.00 82.25 244 ARG A O 1
ATOM 1887 N N . VAL A 1 245 ? -14.153 3.018 4.776 1.00 84.38 245 VAL A N 1
ATOM 1888 C CA . VAL A 1 245 ? -14.266 1.745 5.494 1.00 84.38 245 VAL A CA 1
ATOM 1889 C C . VAL A 1 245 ? -13.419 1.785 6.766 1.00 84.38 245 VAL A C 1
ATOM 1891 O O . VAL A 1 245 ? -13.900 1.361 7.812 1.00 84.38 245 VAL A O 1
ATOM 1894 N N . GLU A 1 246 ? -12.228 2.378 6.727 1.00 83.81 246 GLU A N 1
ATOM 1895 C CA . GLU A 1 246 ? -11.403 2.620 7.916 1.00 83.81 246 GLU A CA 1
ATOM 1896 C C . GLU A 1 246 ? -12.099 3.536 8.936 1.00 83.81 246 GLU A C 1
ATOM 1898 O O . GLU A 1 246 ? -12.057 3.281 10.142 1.00 83.81 246 GLU A O 1
ATOM 1903 N N . GLY A 1 247 ? -12.816 4.560 8.467 1.00 84.88 247 GLY A N 1
ATOM 1904 C CA . GLY A 1 247 ? -13.686 5.379 9.311 1.00 84.88 247 GLY A CA 1
ATOM 1905 C C . GLY A 1 247 ? -14.761 4.550 10.021 1.00 84.88 247 GLY A C 1
ATOM 1906 O O . GLY A 1 247 ? -14.935 4.677 11.232 1.00 84.88 247 GLY A O 1
ATOM 1907 N N . LEU A 1 248 ? -15.427 3.643 9.295 1.00 88.50 248 LEU A N 1
ATOM 1908 C CA . LEU A 1 248 ? -16.412 2.722 9.870 1.00 88.50 248 LEU A CA 1
ATOM 1909 C C . LEU A 1 248 ? -15.779 1.784 10.911 1.00 88.50 248 LEU A C 1
ATOM 1911 O O . LEU A 1 248 ? -16.347 1.612 11.988 1.00 88.50 248 LEU A O 1
ATOM 1915 N N . VAL A 1 249 ? -14.605 1.210 10.625 1.00 88.50 249 VAL A N 1
ATOM 1916 C CA . VAL A 1 249 ? -13.853 0.357 11.567 1.00 88.50 249 VAL A CA 1
ATOM 1917 C C . VAL A 1 249 ? -13.564 1.112 12.866 1.00 88.50 249 VAL A C 1
ATOM 1919 O O . VAL A 1 249 ? -13.796 0.573 13.948 1.00 88.50 249 VAL A O 1
ATOM 1922 N N . ARG A 1 250 ? -13.125 2.376 12.780 1.00 88.38 250 ARG A N 1
ATOM 1923 C CA . ARG A 1 250 ? -12.846 3.217 13.953 1.00 88.38 250 ARG A CA 1
ATOM 1924 C C . ARG A 1 250 ? -14.102 3.487 14.781 1.00 88.38 250 ARG A C 1
ATOM 1926 O O . ARG A 1 250 ? -14.085 3.242 15.984 1.00 88.38 250 ARG A O 1
ATOM 1933 N N . SER A 1 251 ? -15.189 3.926 14.145 1.00 89.06 251 SER A N 1
ATOM 1934 C CA . SER A 1 251 ? -16.450 4.204 14.846 1.00 89.06 251 SER A CA 1
ATOM 1935 C C . SER A 1 251 ? -17.019 2.959 15.520 1.00 89.06 251 SER A C 1
ATOM 1937 O O . SER A 1 251 ? -17.514 3.037 16.636 1.00 89.06 251 SER A O 1
ATOM 1939 N N . VAL A 1 252 ? -16.918 1.796 14.876 1.00 89.56 252 VAL A N 1
ATOM 1940 C CA . VAL A 1 252 ? -17.340 0.519 15.460 1.00 89.56 252 VAL A CA 1
ATOM 1941 C C . VAL A 1 252 ? -16.492 0.154 16.676 1.00 89.56 252 VAL A C 1
ATOM 1943 O O . VAL A 1 252 ? -17.043 -0.228 17.705 1.00 89.56 252 VAL A O 1
ATOM 1946 N N . ARG A 1 253 ? -15.167 0.296 16.586 1.00 89.50 253 ARG A N 1
ATOM 1947 C CA . ARG A 1 253 ? -14.236 -0.009 17.680 1.00 89.50 253 ARG A CA 1
ATOM 1948 C C . ARG A 1 253 ? -14.540 0.795 18.946 1.00 89.50 253 ARG A C 1
ATOM 1950 O O . ARG A 1 253 ? -14.470 0.242 20.036 1.00 89.50 253 ARG A O 1
ATOM 1957 N N . GLU A 1 254 ? -14.925 2.062 18.804 1.00 90.12 254 GLU A N 1
ATOM 1958 C CA . GLU A 1 254 ? -15.306 2.946 19.919 1.00 90.12 254 GLU A CA 1
ATOM 1959 C C . GLU A 1 254 ? -16.597 2.513 20.640 1.00 90.12 254 GLU A C 1
ATOM 1961 O O . GLU A 1 254 ? -16.819 2.890 21.790 1.00 90.12 254 GLU A O 1
ATOM 1966 N N . LEU A 1 255 ? -17.446 1.706 19.993 1.00 88.94 255 LEU A N 1
ATOM 1967 C CA . LEU A 1 255 ? -18.662 1.154 20.601 1.00 88.94 255 LEU A CA 1
ATOM 1968 C C . LEU A 1 255 ? -18.401 -0.119 21.413 1.00 88.94 255 LEU A C 1
ATOM 1970 O O . LEU A 1 255 ? -19.219 -0.495 22.260 1.00 88.94 255 LEU A O 1
ATOM 1974 N N . LEU A 1 256 ? -17.301 -0.812 21.128 1.00 90.75 256 LEU A N 1
ATOM 1975 C CA . LEU A 1 256 ? -16.962 -2.093 21.732 1.00 90.75 256 LEU A CA 1
ATOM 1976 C C . LEU A 1 256 ? -16.279 -1.894 23.087 1.00 90.75 256 LEU A C 1
ATOM 1978 O O . LEU A 1 256 ? -15.584 -0.908 23.324 1.00 90.75 256 LEU A O 1
ATOM 1982 N N . ASN A 1 257 ? -16.470 -2.849 23.998 1.00 90.94 257 ASN A N 1
ATOM 1983 C CA . ASN A 1 257 ? -15.688 -2.873 25.232 1.00 90.94 257 ASN A CA 1
ATOM 1984 C C . ASN A 1 257 ? -14.225 -3.291 24.932 1.00 90.94 257 ASN A C 1
ATOM 1986 O O . ASN A 1 257 ? -13.955 -3.795 23.842 1.00 90.94 257 ASN A O 1
ATOM 1990 N N . PRO A 1 258 ? -13.270 -3.116 25.864 1.00 87.44 258 PRO A N 1
ATOM 1991 C CA . PRO A 1 258 ? -11.852 -3.368 25.587 1.00 87.44 258 PRO A CA 1
ATOM 1992 C C . PRO A 1 258 ? -11.532 -4.790 25.099 1.00 87.44 258 PRO A C 1
ATOM 1994 O O . PRO A 1 258 ? -10.704 -4.960 24.207 1.00 87.44 258 PRO A O 1
ATOM 1997 N N . GLU A 1 259 ? -12.205 -5.809 25.639 1.00 86.00 259 GLU A N 1
ATOM 1998 C CA . GLU A 1 259 ? -12.004 -7.206 25.230 1.00 86.00 259 GLU A CA 1
ATOM 1999 C C . GLU A 1 259 ? -12.562 -7.469 23.824 1.00 86.00 259 GLU A C 1
ATOM 2001 O O . GLU A 1 259 ? -11.896 -8.069 22.981 1.00 86.00 259 GLU A O 1
ATOM 2006 N N . GLN A 1 260 ? -13.763 -6.960 23.539 1.00 87.44 260 GLN A N 1
ATOM 2007 C CA . GLN A 1 260 ? -14.381 -7.026 22.215 1.00 87.44 260 GLN A CA 1
ATOM 2008 C C . GLN A 1 260 ? -13.569 -6.249 21.179 1.00 87.44 260 GLN A C 1
ATOM 2010 O O . GLN A 1 260 ? -13.420 -6.721 20.059 1.00 87.44 260 GLN A O 1
ATOM 2015 N N . ALA A 1 261 ? -13.033 -5.081 21.536 1.00 85.31 261 ALA A N 1
ATOM 2016 C CA . ALA A 1 261 ? -12.214 -4.260 20.653 1.00 85.31 261 ALA A CA 1
ATOM 2017 C C . ALA A 1 261 ? -10.902 -4.968 20.280 1.00 85.31 261 ALA A C 1
ATOM 2019 O O . ALA A 1 261 ? -10.517 -4.951 19.116 1.00 85.31 261 ALA A O 1
ATOM 2020 N N . ALA A 1 262 ? -10.252 -5.651 21.228 1.00 82.31 262 ALA A N 1
ATOM 2021 C CA . ALA A 1 262 ? -9.047 -6.429 20.942 1.00 82.31 262 ALA A CA 1
ATOM 2022 C C . ALA A 1 262 ? -9.324 -7.598 19.976 1.00 82.31 262 ALA A C 1
ATOM 2024 O O . ALA A 1 262 ? -8.565 -7.825 19.031 1.00 82.31 262 ALA A O 1
ATOM 2025 N N . GLU A 1 263 ? -10.429 -8.321 20.174 1.00 86.44 263 GLU A N 1
ATOM 2026 C CA . GLU A 1 263 ? -10.823 -9.420 19.283 1.00 86.44 263 GLU A CA 1
ATOM 20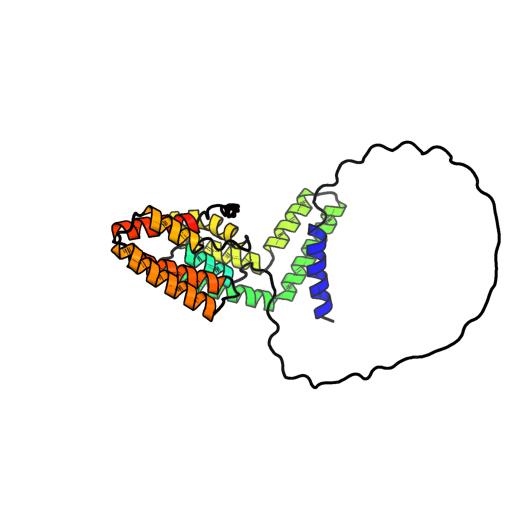27 C C . GLU A 1 263 ? -11.317 -8.906 17.917 1.00 86.44 263 GLU A C 1
ATOM 2029 O O . GLU A 1 263 ? -11.037 -9.512 16.881 1.00 86.44 263 GLU A O 1
ATOM 2034 N N . PHE A 1 264 ? -11.984 -7.750 17.892 1.00 89.25 264 PHE A N 1
ATOM 2035 C CA . PHE A 1 264 ? -12.356 -7.039 16.671 1.00 89.25 264 PHE A CA 1
ATOM 2036 C C . PHE A 1 264 ? -11.125 -6.652 15.849 1.00 89.25 264 PHE A C 1
ATOM 2038 O O . PHE A 1 264 ? -11.052 -7.002 14.672 1.00 89.25 264 PHE A O 1
ATOM 2045 N N . ASP A 1 265 ? -10.138 -5.999 16.472 1.00 83.56 265 ASP A N 1
ATOM 2046 C CA . ASP A 1 265 ? -8.893 -5.572 15.824 1.00 83.56 265 ASP A CA 1
ATOM 2047 C C . ASP A 1 265 ? -8.156 -6.785 15.229 1.00 83.56 265 ASP A C 1
ATOM 2049 O O . ASP A 1 265 ? -7.731 -6.765 14.072 1.00 83.56 265 ASP A O 1
ATOM 2053 N N . LYS A 1 266 ? -8.091 -7.894 15.976 1.00 82.81 266 LYS A N 1
ATOM 2054 C CA . LYS A 1 266 ? -7.494 -9.153 15.512 1.00 82.81 266 LYS A CA 1
ATOM 2055 C C . LYS A 1 266 ? -8.212 -9.735 14.289 1.00 82.81 266 LYS A C 1
ATOM 2057 O O . LYS A 1 266 ? -7.551 -10.182 13.351 1.00 82.81 266 LYS A O 1
ATOM 2062 N N . GLN A 1 267 ? -9.546 -9.749 14.278 1.00 84.06 267 GLN A N 1
ATOM 2063 C CA . GLN A 1 267 ? -10.321 -10.279 13.150 1.00 84.06 267 GLN A CA 1
ATOM 2064 C C . GLN A 1 267 ? -10.290 -9.355 11.928 1.00 84.06 267 GLN A C 1
ATOM 2066 O O . GLN A 1 267 ? -10.226 -9.846 10.801 1.00 84.06 267 GLN A O 1
ATOM 2071 N N . ILE A 1 268 ? -10.283 -8.035 12.127 1.00 85.06 268 ILE A N 1
ATOM 2072 C CA . ILE A 1 268 ? -10.108 -7.062 11.043 1.00 85.06 268 ILE A CA 1
ATOM 2073 C C . ILE A 1 268 ? -8.734 -7.236 10.396 1.00 85.06 268 ILE A C 1
ATOM 2075 O O . ILE A 1 268 ? -8.648 -7.307 9.173 1.00 85.06 268 ILE A O 1
ATOM 2079 N N . GLU A 1 269 ? -7.672 -7.388 11.189 1.00 80.50 269 GLU A N 1
ATOM 2080 C CA . GLU A 1 269 ? -6.332 -7.677 10.670 1.00 80.50 269 GLU A CA 1
ATOM 2081 C C . GLU A 1 269 ? -6.262 -9.006 9.915 1.00 80.50 269 GLU A C 1
ATOM 2083 O O . GLU A 1 269 ? -5.645 -9.080 8.853 1.00 80.50 269 GLU A O 1
ATOM 2088 N N . ALA A 1 270 ? -6.948 -10.045 10.399 1.00 79.50 270 ALA A N 1
ATOM 2089 C CA . ALA A 1 270 ? -7.041 -11.309 9.675 1.00 79.50 270 ALA A CA 1
ATOM 2090 C C . ALA A 1 270 ? -7.694 -11.124 8.294 1.00 79.50 270 ALA A C 1
ATOM 2092 O O . ALA A 1 270 ? -7.148 -11.594 7.302 1.00 79.50 270 ALA A O 1
ATOM 2093 N N . VAL A 1 271 ? -8.798 -10.374 8.211 1.00 78.38 271 VAL A N 1
ATOM 2094 C CA . VAL A 1 271 ? -9.475 -10.057 6.941 1.00 78.38 271 VAL A CA 1
ATOM 2095 C C . VAL A 1 271 ? -8.624 -9.154 6.041 1.00 78.38 271 VAL A C 1
ATOM 2097 O O . VAL A 1 271 ? -8.675 -9.271 4.819 1.00 78.38 271 VAL A O 1
ATOM 2100 N N . ARG A 1 272 ? -7.813 -8.256 6.612 1.00 75.38 272 ARG A N 1
ATOM 2101 C CA . ARG A 1 272 ? -6.875 -7.432 5.834 1.00 75.38 272 ARG A CA 1
ATOM 2102 C C . ARG A 1 272 ? -5.815 -8.290 5.148 1.00 75.38 272 ARG A C 1
ATOM 2104 O O . ARG A 1 272 ? -5.491 -8.036 3.987 1.00 75.38 272 ARG A O 1
ATOM 2111 N N . LEU A 1 273 ? -5.294 -9.279 5.869 1.00 66.81 273 LEU A N 1
ATOM 2112 C CA . LEU A 1 273 ? -4.238 -10.175 5.404 1.00 66.81 273 LEU A CA 1
ATOM 2113 C C . LEU A 1 273 ? -4.760 -11.282 4.480 1.00 66.81 273 LEU A C 1
ATOM 2115 O O . LEU A 1 273 ? -4.047 -11.670 3.557 1.00 66.81 273 LEU A O 1
ATOM 2119 N N . ASP A 1 274 ? -5.977 -11.768 4.716 1.00 65.81 274 ASP A N 1
ATOM 2120 C CA . ASP A 1 274 ? -6.633 -12.818 3.936 1.00 65.81 274 ASP A CA 1
ATOM 2121 C C . ASP A 1 274 ? -8.141 -12.518 3.815 1.00 65.81 274 ASP A C 1
ATOM 2123 O O . ASP A 1 274 ? -8.942 -12.943 4.660 1.00 65.81 274 ASP A O 1
ATOM 2127 N N . PRO A 1 275 ? -8.551 -11.707 2.822 1.00 62.28 275 PRO A N 1
ATOM 2128 C CA . PRO A 1 275 ? -9.951 -11.362 2.652 1.00 62.28 275 PRO A CA 1
ATOM 2129 C C . PRO A 1 275 ? -10.747 -12.622 2.287 1.00 62.28 275 PRO A C 1
ATOM 2131 O O . PRO A 1 275 ? -10.380 -13.340 1.354 1.00 62.28 275 PRO A O 1
ATOM 2134 N N . PRO A 1 276 ? -11.856 -12.912 2.992 1.00 59.41 276 PRO A N 1
ATOM 2135 C CA . PRO A 1 276 ? -12.684 -14.053 2.651 1.00 59.41 276 PRO A CA 1
ATOM 2136 C C . PRO A 1 276 ? -13.230 -13.877 1.232 1.00 59.41 276 PRO A C 1
ATOM 2138 O O . PRO A 1 276 ? -13.613 -12.772 0.835 1.00 59.41 276 PRO A O 1
ATOM 2141 N N . ALA A 1 277 ? -13.278 -14.978 0.476 1.00 53.34 277 ALA A N 1
ATOM 2142 C CA . ALA A 1 277 ? -13.865 -14.980 -0.858 1.00 53.34 277 ALA A CA 1
ATOM 2143 C C . ALA A 1 277 ? -15.268 -14.350 -0.802 1.00 53.34 277 ALA A C 1
ATOM 2145 O O . ALA A 1 277 ? -16.019 -14.641 0.138 1.00 53.34 277 ALA A O 1
ATOM 2146 N N . PRO A 1 278 ? -15.635 -13.491 -1.773 1.00 49.88 278 PRO A N 1
ATOM 2147 C CA . PRO A 1 278 ? -16.939 -12.852 -1.772 1.00 49.88 278 PRO A CA 1
ATOM 2148 C C . PRO A 1 278 ? -18.007 -13.941 -1.728 1.00 49.88 278 PRO A C 1
ATOM 2150 O O . PRO A 1 278 ? -18.102 -14.765 -2.639 1.00 49.88 278 PRO A O 1
ATOM 2153 N N . THR A 1 279 ? -18.799 -13.968 -0.657 1.00 42.66 279 THR A N 1
ATOM 2154 C CA . THR A 1 279 ? -19.973 -14.828 -0.621 1.00 42.66 279 THR A CA 1
ATOM 2155 C C . THR A 1 279 ? -20.917 -14.333 -1.714 1.00 42.66 279 THR A C 1
ATOM 2157 O O . THR A 1 279 ? -21.273 -13.149 -1.717 1.00 42.66 279 THR A O 1
ATOM 2160 N N . PRO A 1 280 ? -21.298 -15.183 -2.686 1.00 35.28 280 PRO A N 1
ATOM 2161 C CA . PRO A 1 280 ? -22.299 -14.793 -3.658 1.00 35.28 280 PRO A CA 1
ATOM 2162 C C . PRO A 1 280 ? -23.559 -14.435 -2.878 1.00 35.28 280 PRO A C 1
ATOM 2164 O O . PRO A 1 280 ? -24.029 -15.211 -2.046 1.00 35.28 280 PRO A O 1
ATOM 2167 N N . VAL A 1 281 ? -24.081 -13.235 -3.120 1.00 39.53 281 VAL A N 1
ATOM 2168 C CA . VAL A 1 281 ? -25.420 -12.865 -2.677 1.00 39.53 281 VAL A CA 1
ATOM 2169 C C . VAL A 1 281 ? -26.382 -13.846 -3.337 1.00 39.53 281 VAL A C 1
ATOM 2171 O O . VAL A 1 281 ? -26.737 -13.703 -4.504 1.00 39.53 281 VAL A O 1
ATOM 2174 N N . THR A 1 282 ? -26.769 -14.890 -2.610 1.00 38.06 282 THR A N 1
ATOM 2175 C CA . THR A 1 282 ? -27.962 -15.667 -2.920 1.00 38.06 282 THR A CA 1
ATOM 2176 C C . THR A 1 282 ? -29.120 -14.691 -2.827 1.00 38.06 282 THR A C 1
ATOM 2178 O O . THR A 1 282 ? -29.612 -14.395 -1.739 1.00 38.06 282 THR A O 1
ATOM 2181 N N . GLY A 1 283 ? -29.476 -14.111 -3.975 1.00 36.22 283 GLY A N 1
ATOM 2182 C CA . GLY A 1 283 ? -30.714 -13.377 -4.140 1.00 36.22 283 GLY A CA 1
ATOM 2183 C C . GLY A 1 283 ? -31.830 -14.286 -3.661 1.00 36.22 283 GLY A C 1
ATOM 2184 O O . GLY A 1 283 ? -32.012 -15.377 -4.200 1.00 36.22 283 GLY A O 1
ATOM 2185 N N . GLY A 1 284 ? -32.508 -13.852 -2.600 1.00 35.09 284 GLY A N 1
ATOM 2186 C CA . GLY A 1 284 ? -33.737 -14.466 -2.140 1.00 35.09 284 GLY A CA 1
ATOM 2187 C C . GLY A 1 284 ? -34.736 -14.424 -3.284 1.00 35.09 284 GLY A C 1
ATOM 2188 O O . GLY A 1 284 ? -35.358 -13.397 -3.537 1.00 35.09 284 GLY A O 1
ATOM 2189 N N . SER A 1 285 ? -34.846 -15.537 -4.001 1.00 38.31 285 SER A N 1
ATOM 2190 C CA . SER A 1 285 ? -36.012 -15.862 -4.801 1.00 38.31 285 SER A CA 1
ATOM 2191 C C . SER A 1 285 ? -37.047 -16.461 -3.854 1.00 38.31 285 SER A C 1
ATOM 2193 O O . SER A 1 285 ? -37.326 -17.652 -3.919 1.00 38.31 285 SER A O 1
ATOM 2195 N N . ASP A 1 286 ? -37.580 -15.628 -2.962 1.00 41.16 286 ASP A N 1
ATOM 2196 C CA . ASP A 1 286 ? -38.871 -15.867 -2.324 1.00 41.16 286 ASP A CA 1
ATOM 2197 C C . ASP A 1 286 ? -39.870 -14.935 -3.009 1.00 41.16 286 ASP A C 1
ATOM 2199 O O . ASP A 1 286 ? -39.961 -13.742 -2.721 1.00 41.16 286 ASP A O 1
ATOM 2203 N N . GLY A 1 287 ? -40.559 -15.491 -4.000 1.00 37.03 287 GLY A N 1
ATOM 2204 C CA . GLY A 1 287 ? -41.613 -14.841 -4.760 1.00 37.03 287 GLY A CA 1
ATOM 2205 C C . GLY A 1 287 ? -42.722 -15.850 -5.004 1.00 37.03 287 GLY A C 1
ATOM 2206 O O . GLY A 1 287 ? -42.529 -16.792 -5.768 1.00 37.03 287 GLY A O 1
ATOM 2207 N N . HIS A 1 288 ? -43.811 -15.635 -4.267 1.00 35.44 288 HIS A N 1
ATOM 2208 C CA . HIS A 1 288 ? -45.120 -16.284 -4.307 1.00 35.44 288 HIS A CA 1
ATOM 2209 C C . HIS A 1 288 ? -45.670 -16.626 -5.695 1.00 35.44 288 HIS A C 1
ATOM 2211 O O . HIS A 1 288 ? -45.458 -15.829 -6.636 1.00 35.44 288 HIS A O 1
#

pLDDT: mean 70.88, std 22.47, range [28.31, 94.44]